Protein AF-A0A1V9FSR8-F1 (afdb_monomer)

Sequence (332 aa):
MWPPPRVIQQQIPKPAWVIRNKVLALIVLLLTLPFLVSSYLYKVLSPFALNSQRFLVFFPLLAISCIICFVILQQEKSRTLNPLVAAHYPSNATIFQITRFLHGKERAIQAAIIDLLRRELLVLTTDRFFLVNKHRYIKPVKELNPLVEFLLKEERSCVSYERIVYVWDYEATANDTAMRALKLLANHKEPFLKRYHLLLLPYLAGIARLFLEISNGNKLDNLIIEMMALVLACIGVMKIVSRKSLVKRKVKQMIKTPKGIRLLHGDYVVYEFALKRKEVIERYADGIVLADIFGLGPVADRISNAIWLFLEAAKEDEDIPFSWDGSTIKWK

Nearest PDB structures (foldseek):
  1jad-assembly1_B  TM=1.495E-01  e=7.042E+00  Meleagris gallopavo

Organism: NCBI:txid1703345

Solvent-accessible surface area (backbone atoms only — not comparable to full-atom values): 19390 Å² total; per-residue (Å²): 133,81,81,76,80,78,77,78,74,81,78,72,78,80,83,79,84,79,78,55,68,71,55,52,52,49,40,53,53,44,64,44,43,40,42,54,53,39,26,70,78,68,74,38,69,57,67,84,78,46,55,74,74,58,33,65,57,42,49,59,48,40,38,52,32,25,50,52,40,45,51,53,52,44,51,52,50,44,64,66,44,50,58,54,52,58,74,52,52,50,77,82,49,41,65,47,59,51,19,27,71,68,69,30,62,69,48,15,51,54,31,46,50,50,50,33,40,76,62,55,37,30,44,83,46,95,84,67,32,31,36,53,35,66,91,65,67,71,89,58,99,75,79,73,58,82,60,54,67,56,58,71,68,46,88,58,61,58,45,44,65,67,57,54,58,54,51,44,59,64,59,53,64,78,65,52,63,62,55,42,62,50,50,51,66,32,63,58,85,69,60,66,63,83,73,41,52,53,65,45,50,47,51,53,53,50,53,56,47,50,56,54,34,60,77,66,73,53,92,56,68,69,61,53,52,51,52,53,54,47,51,55,50,49,53,53,49,51,57,64,64,25,62,44,42,52,50,45,51,51,52,57,53,47,56,72,37,83,90,46,53,70,57,68,89,76,44,59,66,48,54,45,34,48,76,56,52,68,79,48,41,80,73,41,93,61,22,64,61,52,45,49,70,67,48,71,65,53,56,65,50,48,52,49,48,52,53,47,52,51,50,45,61,58,52,69,65,63,77,59,72,65,58,77,78,88,83,57,85,49,84,119

Mean predicted aligned error: 10.12 Å

Foldseek 3Di:
DDDDPPPPPPPQDDQDQDDDPVLVVVLVVLQCVLQVVCCVPVVDNDLLPDDPVSVLVSLVSNLVSLLVSLLSSLVSVLVSLLVSLVVLQQLADALLLLLCLQPNNLLSLLLLVVVCVVLVQWDADPVQKTFGDLVSDDDDPDDDRQCNVVSNPDPDRIDHPVRSSVVCVVRVVVVSPSCPSLVCQQPPDDPPCVNCVSNCVSVVVLVVSVVVCVVVVHDNVSSVVVVVVSVVVCVVSCVCSRSNNSSSVSSVVQLPPPSRHPDDVVDVLSSCCSPPVPVRLVVDPCSVSSCVSSPVPPPVVVVVVVVVVVVVVVVVVVPQPWDDPPPDTDHD

Secondary structure (DSSP, 8-state):
-PPPP------PPPP-----HHHHHHHHHHHHHHHHHHHHHHS-S-GGGS-HHHHHHHHHHHHHHHHHHHHHHHHHHHHHHHHHHHHT--TT--HHHHHHHHH-HHHHHHHHHHHHHHTTSEEE-TTSEEEE-GGG----TT---THHHHHHH--SSEEEHHHHHHHHHHHHHHSTTTTHHHHHHHH----HHHHHHHHHHHHHHHHHHHHHHHHTT---HHHHHHHHHHHHHHHHHHHHT-HHHHHHHHHHHHHTSGGG---GGG-HHHHHHHHHTHHHHTTSTTHHHHHHHHHTTHHHHHHHHHHHHHHHHHHTTS---EEE-SS-EEE-

Radius of gyration: 26.35 Å; Cα contacts (8 Å, |Δi|>4): 276; chains: 1; bounding box: 70×40×79 Å

Structure (mmCIF, N/CA/C/O backbone):
data_AF-A0A1V9FSR8-F1
#
_entry.id   AF-A0A1V9FSR8-F1
#
loop_
_atom_site.group_PDB
_atom_site.id
_atom_site.type_symbol
_atom_site.label_atom_id
_atom_site.label_alt_id
_atom_site.label_comp_id
_atom_site.label_asym_id
_atom_site.label_entity_id
_atom_site.label_seq_id
_atom_site.pdbx_PDB_ins_code
_atom_site.Cartn_x
_atom_site.Cartn_y
_atom_site.Cartn_z
_atom_site.occupancy
_atom_site.B_iso_or_equiv
_atom_site.auth_seq_id
_atom_site.auth_comp_id
_atom_site.auth_asym_id
_atom_site.auth_atom_id
_atom_site.pdbx_PDB_model_num
ATOM 1 N N . MET A 1 1 ? -15.474 -0.898 -40.934 1.00 52.59 1 MET A N 1
ATOM 2 C CA . MET A 1 1 ? -14.585 -1.096 -39.767 1.00 52.59 1 MET A CA 1
ATOM 3 C C . MET A 1 1 ? -15.164 -2.221 -38.919 1.00 52.59 1 MET A C 1
ATOM 5 O O . MET A 1 1 ? -16.280 -2.075 -38.441 1.00 52.59 1 MET A O 1
ATOM 9 N N . TRP A 1 2 ? -14.475 -3.361 -38.802 1.00 51.50 2 TRP A N 1
ATOM 10 C CA . TRP A 1 2 ? -14.870 -4.424 -37.864 1.00 51.50 2 TRP A CA 1
ATOM 11 C C . TRP A 1 2 ? -14.676 -3.937 -36.419 1.00 51.50 2 TRP A C 1
ATOM 13 O O . TRP A 1 2 ? -13.733 -3.177 -36.180 1.00 51.50 2 TRP A O 1
ATOM 23 N N . PRO A 1 3 ? -15.518 -4.345 -35.451 1.00 60.69 3 PRO A N 1
ATOM 24 C CA . PRO A 1 3 ? -15.264 -4.015 -34.058 1.00 60.69 3 PRO A CA 1
ATOM 25 C C . PRO A 1 3 ? -13.918 -4.627 -33.640 1.00 60.69 3 PRO A C 1
ATOM 27 O O . PRO A 1 3 ? -13.624 -5.763 -34.028 1.00 60.69 3 PRO A O 1
ATOM 30 N N . PRO A 1 4 ? -13.091 -3.905 -32.864 1.00 57.81 4 PRO A N 1
ATOM 31 C CA . PRO A 1 4 ? -11.847 -4.465 -32.364 1.00 57.81 4 PRO A CA 1
ATOM 32 C C . PRO A 1 4 ? -12.155 -5.752 -31.581 1.00 57.81 4 PRO A C 1
ATOM 34 O O . PRO A 1 4 ? -13.170 -5.806 -30.872 1.00 57.81 4 PRO A O 1
ATOM 37 N N . PRO A 1 5 ? -11.323 -6.802 -31.713 1.00 52.06 5 PRO A N 1
ATOM 38 C CA . PRO A 1 5 ? -11.542 -8.067 -31.027 1.00 52.06 5 PRO A CA 1
ATOM 39 C C . PRO A 1 5 ? -11.739 -7.802 -29.535 1.00 52.06 5 PRO A C 1
ATOM 41 O O . PRO A 1 5 ? -10.940 -7.109 -28.901 1.00 52.06 5 PRO A O 1
ATOM 44 N N . ARG A 1 6 ? -12.842 -8.323 -28.980 1.00 52.19 6 ARG A N 1
ATOM 45 C CA . ARG A 1 6 ? -13.164 -8.174 -27.558 1.00 52.19 6 ARG A CA 1
ATOM 46 C C . ARG A 1 6 ? -11.983 -8.715 -26.762 1.00 52.19 6 ARG A C 1
ATOM 48 O O . ARG A 1 6 ? -11.723 -9.915 -26.782 1.00 52.19 6 ARG A O 1
ATOM 55 N N . VAL A 1 7 ? -11.265 -7.830 -26.072 1.00 55.03 7 VAL A N 1
ATOM 56 C CA . VAL A 1 7 ? -10.236 -8.233 -25.114 1.00 55.03 7 VAL A CA 1
ATOM 57 C C . VAL A 1 7 ? -10.951 -9.095 -24.084 1.00 55.03 7 VAL A C 1
ATOM 59 O O . VAL A 1 7 ? -11.759 -8.580 -23.312 1.00 55.03 7 VAL A O 1
ATOM 62 N N . ILE A 1 8 ? -10.705 -10.406 -24.112 1.00 53.09 8 ILE A N 1
ATOM 63 C CA . ILE A 1 8 ? -11.253 -11.344 -23.136 1.00 53.09 8 ILE A CA 1
ATOM 64 C C . ILE A 1 8 ? -10.751 -10.860 -21.777 1.00 53.09 8 ILE A C 1
ATOM 66 O O . ILE A 1 8 ? -9.575 -11.007 -21.439 1.00 53.09 8 ILE A O 1
ATOM 70 N N . GLN A 1 9 ? -11.619 -10.185 -21.023 1.00 56.72 9 GLN A N 1
ATOM 71 C CA . GLN A 1 9 ? -11.306 -9.785 -19.664 1.00 56.72 9 GLN A CA 1
ATOM 72 C C . GLN A 1 9 ? -11.130 -11.079 -18.880 1.00 56.72 9 GLN A C 1
ATOM 74 O O . GLN A 1 9 ? -12.100 -11.796 -18.648 1.00 56.72 9 GLN A O 1
ATOM 79 N N . GLN A 1 10 ? -9.889 -11.400 -18.507 1.00 60.50 10 GLN A N 1
ATOM 80 C CA . GLN A 1 10 ? -9.624 -12.469 -17.552 1.00 60.50 10 GLN A CA 1
ATOM 81 C C . GLN A 1 10 ? -10.441 -12.174 -16.294 1.00 60.50 10 GLN A C 1
ATOM 83 O O . GLN A 1 10 ? -10.129 -11.254 -15.534 1.00 60.50 10 GLN A O 1
ATOM 88 N N . GLN A 1 11 ? -11.521 -12.927 -16.105 1.00 63.84 11 GLN A N 1
ATOM 89 C CA . GLN A 1 11 ? -12.324 -12.861 -14.900 1.00 63.84 11 GLN A CA 1
ATOM 90 C C . GLN A 1 11 ? -11.499 -13.476 -13.778 1.00 63.84 11 GLN A C 1
ATOM 92 O O . GLN A 1 11 ? -11.353 -14.691 -13.677 1.00 63.84 11 GLN A O 1
ATOM 97 N N . ILE A 1 12 ? -10.906 -12.622 -12.950 1.00 68.62 12 ILE A N 1
ATOM 98 C CA . ILE A 1 12 ? -10.201 -13.083 -11.760 1.00 68.62 12 ILE A CA 1
ATOM 99 C C . ILE A 1 12 ? -11.263 -13.553 -10.766 1.00 68.62 12 ILE A C 1
ATOM 101 O O . ILE A 1 12 ? -12.170 -12.772 -10.450 1.00 68.62 12 ILE A O 1
ATOM 105 N N . PRO A 1 13 ? -11.168 -14.791 -10.253 1.00 68.75 13 PRO A N 1
ATOM 106 C CA . PRO A 1 13 ? -12.133 -15.297 -9.294 1.00 68.75 13 PRO A CA 1
ATOM 107 C C . PRO A 1 13 ? -12.179 -14.376 -8.072 1.00 68.75 13 PRO A C 1
ATOM 109 O O . PRO A 1 13 ? -11.146 -13.997 -7.508 1.00 68.75 13 PRO A O 1
ATOM 112 N N . LYS A 1 14 ? -13.394 -13.996 -7.661 1.00 73.44 14 LYS A N 1
ATOM 113 C CA . LYS A 1 14 ? -13.589 -13.238 -6.422 1.00 73.44 14 LYS A CA 1
ATOM 114 C C . LYS A 1 14 ? -13.072 -14.099 -5.264 1.00 73.44 14 LYS A C 1
ATOM 116 O O . LYS A 1 14 ? -13.498 -15.247 -5.142 1.00 73.44 14 LYS A O 1
ATOM 121 N N . PRO A 1 15 ? -12.168 -13.586 -4.411 1.00 73.12 15 PRO A N 1
ATOM 122 C CA . PRO A 1 15 ? -11.683 -14.362 -3.281 1.00 73.12 15 PRO A CA 1
ATOM 123 C C . PRO A 1 15 ? -12.846 -14.652 -2.326 1.00 73.12 15 PRO A C 1
ATOM 125 O O . PRO A 1 15 ? -13.463 -13.730 -1.786 1.00 73.12 15 PRO A O 1
ATOM 128 N N . ALA A 1 16 ? -13.143 -15.933 -2.116 1.00 79.31 16 ALA A N 1
ATOM 129 C CA . ALA A 1 16 ? -14.049 -16.370 -1.067 1.00 79.31 16 ALA A CA 1
ATOM 130 C C . ALA A 1 16 ? -13.305 -16.296 0.272 1.00 79.31 16 ALA A C 1
ATOM 132 O O . ALA A 1 16 ? -12.390 -17.076 0.540 1.00 79.31 16 ALA A O 1
ATOM 133 N N . TRP A 1 17 ? -13.655 -15.313 1.099 1.00 83.31 17 TRP A N 1
ATOM 134 C CA . TRP A 1 17 ? -13.046 -15.151 2.415 1.00 83.31 17 TRP A CA 1
ATOM 135 C C . TRP A 1 17 ? -13.589 -16.214 3.368 1.00 83.31 17 TRP A C 1
ATOM 137 O O . TRP A 1 17 ? -14.698 -16.079 3.877 1.00 83.31 17 TRP A O 1
ATOM 147 N N . VAL A 1 18 ? -12.801 -17.256 3.618 1.00 85.62 18 VAL A N 1
ATOM 148 C CA . VAL A 1 18 ? -13.118 -18.274 4.624 1.00 85.62 18 VAL A CA 1
ATOM 149 C C . VAL A 1 18 ? -12.385 -17.916 5.912 1.00 85.62 18 VAL A C 1
ATOM 151 O O . VAL A 1 18 ? -11.158 -17.984 5.979 1.00 85.62 18 VAL A O 1
ATOM 154 N N . ILE A 1 19 ? -13.137 -17.505 6.933 1.00 89.44 19 ILE A N 1
ATOM 155 C CA . ILE A 1 19 ? -12.597 -17.207 8.263 1.00 89.44 19 ILE A CA 1
ATOM 156 C C . ILE A 1 19 ? -12.742 -18.463 9.117 1.00 89.44 19 ILE A C 1
ATOM 158 O O . ILE A 1 19 ? -13.829 -19.017 9.247 1.00 89.44 19 ILE A O 1
ATOM 162 N N . ARG A 1 20 ? -11.639 -18.926 9.705 1.00 92.81 20 ARG A N 1
ATOM 163 C CA . ARG A 1 20 ? -11.634 -20.125 10.553 1.00 92.81 20 ARG A CA 1
ATOM 164 C C . ARG A 1 20 ? -12.360 -19.851 11.875 1.00 92.81 20 ARG A C 1
ATOM 166 O O . ARG A 1 20 ? -12.092 -18.833 12.510 1.00 92.81 20 ARG A O 1
ATOM 173 N N . ASN A 1 21 ? -13.162 -20.803 12.358 1.00 94.56 21 ASN A N 1
ATOM 174 C CA . ASN A 1 21 ? -13.919 -20.671 13.618 1.00 94.56 21 ASN A CA 1
ATOM 175 C C . ASN A 1 21 ? -13.035 -20.303 14.820 1.00 94.56 21 ASN A C 1
ATOM 177 O O . ASN A 1 21 ? -13.423 -19.481 15.641 1.00 94.56 21 ASN A O 1
ATOM 181 N N . LYS A 1 22 ? -11.807 -20.842 14.888 1.00 95.38 22 LYS A N 1
ATOM 182 C CA . LYS A 1 22 ? -10.830 -20.504 15.942 1.00 95.38 22 LYS A CA 1
ATOM 183 C C . LYS A 1 22 ? -10.479 -19.011 15.968 1.00 95.38 22 LYS A C 1
ATOM 185 O O . LYS A 1 22 ? -10.287 -18.440 17.032 1.00 95.38 22 LYS A O 1
ATOM 190 N N . VAL A 1 23 ? -10.395 -18.382 14.796 1.00 95.06 23 VAL A N 1
ATOM 191 C CA . VAL A 1 23 ? -10.091 -16.951 14.673 1.00 95.06 23 VAL A CA 1
ATOM 192 C C . VAL A 1 23 ? -11.303 -16.123 15.073 1.00 95.06 23 VAL A C 1
ATOM 194 O O . VAL A 1 23 ? -11.153 -15.124 15.763 1.00 95.06 23 VAL A O 1
ATOM 197 N N . LEU A 1 24 ? -12.501 -16.559 14.681 1.00 94.88 24 LEU A N 1
ATOM 198 C CA . LEU A 1 24 ? -13.739 -15.898 15.079 1.00 94.88 24 LEU A CA 1
ATOM 199 C C . LEU A 1 24 ? -13.919 -15.933 16.603 1.00 94.88 24 LEU A C 1
ATOM 201 O O . LEU A 1 24 ? -14.178 -14.894 17.198 1.00 94.88 24 LEU A O 1
ATOM 205 N N . ALA A 1 25 ? -13.676 -17.081 17.242 1.00 96.44 25 ALA A N 1
ATOM 206 C CA . ALA A 1 25 ? -13.687 -17.206 18.699 1.00 96.44 25 ALA A CA 1
ATOM 207 C C . ALA A 1 25 ? -12.667 -16.270 19.375 1.00 96.44 25 ALA A C 1
ATOM 209 O O . ALA A 1 25 ? -12.998 -15.607 20.353 1.00 96.44 25 ALA A O 1
ATOM 210 N N . LEU A 1 26 ? -11.451 -16.160 18.822 1.00 97.06 26 LEU A N 1
ATOM 211 C CA . LEU A 1 26 ? -10.435 -15.227 19.317 1.00 97.06 26 LEU A CA 1
ATOM 212 C C . LEU A 1 26 ? -10.871 -13.759 19.179 1.00 97.06 26 LEU A C 1
ATOM 214 O O . LEU A 1 26 ? -10.651 -12.977 20.098 1.00 97.06 26 LEU A O 1
ATOM 218 N N . ILE A 1 27 ? -11.500 -13.386 18.059 1.00 96.44 27 ILE A N 1
ATOM 219 C CA . ILE A 1 27 ? -12.045 -12.034 17.854 1.00 96.44 27 ILE A CA 1
ATOM 220 C C . ILE A 1 27 ? -13.136 -11.742 18.885 1.00 96.44 27 ILE A C 1
ATOM 222 O O . ILE A 1 27 ? -13.107 -10.685 19.505 1.00 96.44 27 ILE A O 1
ATOM 226 N N . VAL A 1 28 ? -14.067 -12.676 19.104 1.00 97.00 28 VAL A N 1
ATOM 227 C CA . VAL A 1 28 ? -15.122 -12.522 20.118 1.00 97.00 28 VAL A CA 1
ATOM 228 C C . VAL A 1 28 ? -14.504 -12.325 21.502 1.00 97.00 28 VAL A C 1
ATOM 230 O O . VAL A 1 28 ? -14.842 -11.360 22.181 1.00 97.00 28 VAL A O 1
ATOM 233 N N . LEU A 1 29 ? -13.535 -13.162 21.886 1.00 97.38 29 LEU A N 1
ATOM 234 C CA . LEU A 1 29 ? -12.833 -13.037 23.163 1.00 97.38 29 LEU A CA 1
ATOM 235 C C . LEU A 1 29 ? -12.163 -11.661 23.317 1.00 97.38 29 LEU A C 1
ATOM 237 O O . LEU A 1 29 ? -12.364 -10.985 24.326 1.00 97.38 29 LEU A O 1
ATOM 241 N N . LEU A 1 30 ? -11.419 -11.211 22.303 1.00 97.44 30 LEU A N 1
ATOM 242 C CA . LEU A 1 30 ? -10.751 -9.906 22.313 1.00 97.44 30 LEU A CA 1
ATOM 243 C C . LEU A 1 30 ? -11.740 -8.740 22.393 1.00 97.44 30 LEU A C 1
ATOM 245 O O . LEU A 1 30 ? -11.481 -7.782 23.111 1.00 97.44 30 LEU A O 1
ATOM 249 N N . LEU A 1 31 ? -12.879 -8.814 21.701 1.00 96.50 31 LEU A N 1
ATOM 250 C CA . LEU A 1 31 ? -13.913 -7.777 21.763 1.00 96.50 31 LEU A CA 1
ATOM 251 C C . LEU A 1 31 ? -14.648 -7.755 23.107 1.00 96.50 31 LEU A C 1
ATOM 253 O O . LEU A 1 31 ? -15.116 -6.697 23.515 1.00 96.50 31 LEU A O 1
ATOM 257 N N . THR A 1 32 ? -14.732 -8.886 23.811 1.00 96.69 32 THR A N 1
ATOM 258 C CA . THR A 1 32 ? -15.332 -8.957 25.156 1.00 96.69 32 THR A CA 1
ATOM 259 C C . THR A 1 32 ? -14.385 -8.483 26.261 1.00 96.69 32 THR A C 1
ATOM 261 O O . THR A 1 32 ? -14.843 -8.036 27.311 1.00 96.69 32 THR A O 1
ATOM 264 N N . LEU A 1 33 ? -13.069 -8.518 26.023 1.00 96.50 33 LEU A N 1
ATOM 265 C CA . LEU A 1 33 ? -12.044 -8.173 27.010 1.00 96.50 33 LEU A CA 1
ATOM 266 C C . LEU A 1 33 ? -12.220 -6.763 27.619 1.00 96.50 33 LEU A C 1
ATOM 268 O O . LEU A 1 33 ? -12.198 -6.667 28.847 1.00 96.50 33 LEU A O 1
ATOM 272 N N . PRO A 1 34 ? -12.460 -5.680 26.847 1.00 96.81 34 PRO A N 1
ATOM 273 C CA . PRO A 1 34 ? -12.671 -4.349 27.419 1.00 96.81 34 PRO A CA 1
ATOM 274 C C . PRO A 1 34 ? -13.849 -4.294 28.397 1.00 96.81 34 PRO A C 1
ATOM 276 O O . PRO A 1 34 ? -13.781 -3.613 29.421 1.00 96.81 34 PRO A O 1
ATOM 279 N N . PHE A 1 35 ? -14.917 -5.044 28.112 1.00 96.50 35 PHE A N 1
ATOM 280 C CA . PHE A 1 35 ? -16.106 -5.116 28.960 1.00 96.50 35 PHE A CA 1
ATOM 281 C C . PHE A 1 35 ? -15.831 -5.891 30.247 1.00 96.50 35 PHE A C 1
ATOM 283 O O . PHE A 1 35 ? -16.237 -5.451 31.321 1.00 96.50 35 PHE A O 1
ATOM 290 N N . LEU A 1 36 ? -15.097 -7.005 30.161 1.00 96.38 36 LEU A N 1
ATOM 291 C CA . LEU A 1 36 ? -14.679 -7.774 31.335 1.00 96.38 36 LEU A CA 1
ATOM 292 C C . LEU A 1 36 ? -13.773 -6.946 32.251 1.00 96.38 36 LEU A C 1
ATOM 294 O O . LEU A 1 36 ? -13.991 -6.914 33.460 1.00 96.38 36 LEU A O 1
ATOM 298 N N . VAL A 1 37 ? -12.806 -6.222 31.680 1.00 95.31 37 VAL A N 1
ATOM 299 C CA . VAL A 1 37 ? -11.907 -5.335 32.435 1.00 95.31 37 VAL A CA 1
ATOM 300 C C . VAL A 1 37 ? -12.693 -4.204 33.103 1.00 95.31 37 VAL A C 1
ATOM 302 O O . VAL A 1 37 ? -12.521 -3.968 34.298 1.00 95.31 37 VAL A O 1
ATOM 305 N N . SER A 1 38 ? -13.608 -3.556 32.376 1.00 95.25 38 SER A N 1
ATOM 306 C CA . SER A 1 38 ? -14.495 -2.529 32.941 1.00 95.25 38 SER A CA 1
ATOM 307 C C . SER A 1 38 ? -15.363 -3.074 34.078 1.00 95.25 38 SER A C 1
ATOM 309 O O . SER A 1 38 ? -15.450 -2.462 35.143 1.00 95.25 38 SER A O 1
ATOM 311 N N . SER A 1 39 ? -15.977 -4.242 33.882 1.00 95.75 39 SER A N 1
ATOM 312 C CA . SER A 1 39 ? -16.821 -4.891 34.887 1.00 95.75 39 SER A CA 1
ATOM 313 C C . SER A 1 39 ? -16.025 -5.249 36.142 1.00 95.75 39 SER A C 1
ATOM 315 O O . SER A 1 39 ? -16.473 -4.986 37.258 1.00 95.75 39 SER A O 1
ATOM 317 N N . TYR A 1 40 ? -14.810 -5.770 35.976 1.00 96.88 40 TYR A N 1
ATOM 318 C CA . TYR A 1 40 ? -13.939 -6.126 37.089 1.00 96.88 40 TYR A CA 1
ATOM 319 C C . TYR A 1 40 ? -13.509 -4.902 37.910 1.00 96.88 40 TYR A C 1
ATOM 321 O O . TYR A 1 40 ? -13.681 -4.910 39.136 1.00 96.88 40 TYR A O 1
ATOM 329 N N . LEU A 1 41 ? -12.997 -3.860 37.238 1.00 96.50 41 LEU A N 1
ATOM 330 C CA . LEU A 1 41 ? -12.424 -2.663 37.865 1.00 96.50 41 LEU A CA 1
ATOM 331 C C . LEU A 1 41 ? -13.483 -1.713 38.430 1.00 96.50 41 LEU A C 1
ATOM 333 O O . LEU A 1 41 ? -13.306 -1.173 39.518 1.00 96.50 41 LEU A O 1
ATOM 337 N N . TYR A 1 42 ? -14.577 -1.494 37.699 1.00 95.62 42 TYR A N 1
ATOM 338 C CA . TYR A 1 42 ? -15.557 -0.455 38.023 1.00 95.62 42 TYR A CA 1
ATOM 339 C C . TYR A 1 42 ? -16.895 -1.003 38.514 1.00 95.62 42 TYR A C 1
ATOM 341 O O . TYR A 1 42 ? -17.760 -0.205 38.864 1.00 95.62 42 TYR A O 1
ATOM 349 N N . LYS A 1 43 ? -17.072 -2.333 38.548 1.00 95.69 43 LYS A N 1
ATOM 350 C CA . LYS A 1 43 ? -18.332 -3.014 38.911 1.00 95.69 43 LYS A CA 1
ATOM 351 C C . LYS A 1 43 ? -19.523 -2.603 38.040 1.00 95.69 43 LYS A C 1
ATOM 353 O O . LYS A 1 43 ? -20.672 -2.723 38.449 1.00 95.69 43 LYS A O 1
ATOM 358 N N . VAL A 1 44 ? -19.246 -2.150 36.817 1.00 92.94 44 VAL A N 1
ATOM 359 C CA . VAL A 1 44 ? -20.243 -1.704 35.840 1.00 92.94 44 VAL A CA 1
ATOM 360 C C . VAL A 1 44 ? -19.994 -2.423 34.516 1.00 92.94 44 VAL A C 1
ATOM 362 O O . VAL A 1 44 ? -18.902 -2.346 33.951 1.00 92.94 44 VAL A O 1
ATOM 365 N N . LEU A 1 45 ? -21.015 -3.131 34.024 1.00 89.69 45 LEU A N 1
ATOM 366 C CA . LEU A 1 45 ? -20.944 -3.884 32.767 1.00 89.69 45 LEU A CA 1
ATOM 367 C C . LEU A 1 45 ? -21.097 -2.977 31.535 1.00 89.69 45 LEU A C 1
ATOM 369 O O . LEU A 1 45 ? -20.420 -3.178 30.530 1.00 89.69 45 LEU A O 1
ATOM 373 N N . SER A 1 46 ? -21.983 -1.979 31.613 1.00 93.50 46 SER A N 1
ATOM 374 C CA . SER A 1 46 ? -22.233 -1.049 30.510 1.00 93.50 46 SER A CA 1
ATOM 375 C C . SER A 1 46 ? -21.201 0.083 30.510 1.00 93.50 46 SER A C 1
ATOM 377 O O . SER A 1 46 ? -21.188 0.880 31.451 1.00 93.50 46 SER A O 1
ATOM 379 N N . PRO A 1 47 ? -20.378 0.238 29.457 1.00 90.81 47 PRO A N 1
ATOM 380 C CA . PRO A 1 47 ? -19.389 1.313 29.409 1.00 90.81 47 PRO A CA 1
ATOM 381 C C . PRO A 1 47 ? -20.032 2.706 29.401 1.00 90.81 47 PRO A C 1
ATOM 383 O O . PRO A 1 47 ? -19.419 3.669 29.847 1.00 90.81 47 PRO A O 1
ATOM 386 N N . PHE A 1 48 ? -21.285 2.829 28.958 1.00 93.38 48 PHE A N 1
ATOM 387 C CA . PHE A 1 48 ? -22.000 4.108 28.934 1.00 93.38 48 PHE A CA 1
ATOM 388 C C . PHE A 1 48 ? -22.477 4.567 30.314 1.00 93.38 48 PHE A C 1
ATOM 390 O O . PHE A 1 48 ? -22.735 5.752 30.494 1.00 93.38 48 PHE A O 1
ATOM 397 N N . ALA A 1 49 ? -22.536 3.665 31.295 1.00 93.69 49 ALA A N 1
ATOM 398 C CA . ALA A 1 49 ? -22.820 4.009 32.687 1.00 93.69 49 ALA A CA 1
ATOM 399 C C . ALA A 1 49 ? -21.557 4.434 33.466 1.00 93.69 49 ALA A C 1
ATOM 401 O O . ALA A 1 49 ? -21.641 4.787 34.639 1.00 93.69 49 ALA A O 1
ATOM 402 N N . LEU A 1 50 ? -20.375 4.401 32.839 1.00 92.94 50 LEU A N 1
ATOM 403 C CA . LEU A 1 50 ? -19.145 4.890 33.454 1.00 92.94 50 LEU A CA 1
ATOM 404 C C . LEU A 1 50 ? -19.140 6.422 33.529 1.00 92.94 50 LEU A C 1
ATOM 406 O O . LEU A 1 50 ? -19.646 7.108 32.641 1.00 92.94 50 LEU A O 1
ATOM 410 N N . ASN A 1 51 ? -18.491 6.967 34.558 1.00 92.50 51 ASN A N 1
ATOM 411 C CA . ASN A 1 51 ? -18.147 8.391 34.613 1.00 92.50 51 ASN A CA 1
ATOM 412 C C . ASN A 1 51 ? -17.087 8.715 33.547 1.00 92.50 51 ASN A C 1
ATOM 414 O O . ASN A 1 51 ? -16.311 7.836 33.163 1.00 92.50 51 ASN A O 1
ATOM 418 N N . SER A 1 52 ? -16.993 9.979 33.126 1.00 90.06 52 SER A N 1
ATOM 419 C CA . SER A 1 52 ? -16.150 10.410 31.997 1.00 90.06 52 SER A CA 1
ATOM 420 C C . SER A 1 52 ? -14.692 9.950 32.120 1.00 90.06 52 SER A C 1
ATOM 422 O O . SER A 1 52 ? -14.146 9.377 31.185 1.00 90.06 52 SER A O 1
ATOM 424 N N . GLN A 1 53 ? -14.082 10.074 33.304 1.00 92.44 53 GLN A N 1
ATOM 425 C CA . GLN A 1 53 ? -12.701 9.621 33.542 1.00 92.44 53 GLN A CA 1
ATOM 426 C C . GLN A 1 53 ? -12.513 8.105 33.381 1.00 92.44 53 GLN A C 1
ATOM 428 O O . GLN A 1 53 ? -11.496 7.656 32.866 1.00 92.44 53 GLN A O 1
ATOM 433 N N . ARG A 1 54 ? -13.491 7.300 33.813 1.00 95.12 54 ARG A N 1
ATOM 434 C CA . ARG A 1 54 ? -13.429 5.834 33.693 1.00 95.12 54 ARG A CA 1
ATOM 435 C C . ARG A 1 54 ? -13.670 5.393 32.251 1.00 95.12 54 ARG A C 1
ATOM 437 O O . ARG A 1 54 ? -13.055 4.435 31.791 1.00 95.12 54 ARG A O 1
ATOM 444 N N . PHE A 1 55 ? -14.521 6.119 31.523 1.00 94.94 55 PHE A N 1
ATOM 445 C CA . PHE A 1 55 ? -14.730 5.891 30.096 1.00 94.94 55 PHE A CA 1
ATOM 446 C C . PHE A 1 55 ? -13.447 6.123 29.284 1.00 94.94 55 PHE A C 1
ATOM 448 O O . PHE A 1 55 ? -13.153 5.318 28.406 1.00 94.94 55 PHE A O 1
ATOM 455 N N . LEU A 1 56 ? -12.644 7.139 29.628 1.00 93.25 56 LEU A N 1
ATOM 456 C CA . LEU A 1 56 ? -11.339 7.395 28.993 1.00 93.25 56 LEU A CA 1
ATOM 457 C C . LEU A 1 56 ? -10.325 6.255 29.190 1.00 93.25 56 LEU A C 1
ATOM 459 O O . LEU A 1 56 ? -9.386 6.126 28.422 1.00 93.25 56 LEU A O 1
ATOM 463 N N . VAL A 1 57 ? -10.506 5.378 30.182 1.00 94.31 57 VAL A N 1
ATOM 464 C CA . VAL A 1 57 ? -9.684 4.159 30.308 1.00 94.31 57 VAL A CA 1
ATOM 465 C C . VAL A 1 57 ? -10.255 3.022 29.456 1.00 94.31 57 VAL A C 1
ATOM 467 O O . VAL A 1 57 ? -9.518 2.271 28.816 1.00 94.31 57 VAL A O 1
ATOM 470 N N . PHE A 1 58 ? -11.583 2.894 29.419 1.00 96.19 58 PHE A N 1
ATOM 471 C CA . PHE A 1 58 ? -12.273 1.880 28.621 1.00 96.19 58 PHE A CA 1
ATOM 472 C C . PHE A 1 58 ? -12.085 2.085 27.108 1.00 96.19 58 PHE A C 1
ATOM 474 O O . PHE A 1 58 ? -11.843 1.123 26.375 1.00 96.19 58 PHE A O 1
ATOM 481 N N . PHE A 1 59 ? -12.186 3.327 26.635 1.00 96.75 59 PHE A N 1
ATOM 482 C CA . PHE A 1 59 ? -12.138 3.683 25.219 1.00 96.75 59 PHE A CA 1
ATOM 483 C C . PHE A 1 59 ? -10.856 3.224 24.495 1.00 96.75 59 PHE A C 1
ATOM 485 O O . PHE A 1 59 ? -10.978 2.488 23.509 1.00 96.75 59 PHE A O 1
ATOM 492 N N . PRO A 1 60 ? -9.632 3.548 24.960 1.00 96.69 60 PRO A N 1
ATOM 493 C CA . PRO A 1 60 ? -8.405 3.082 24.318 1.00 96.69 60 PRO A CA 1
ATOM 494 C C . PRO A 1 60 ? -8.269 1.557 24.373 1.00 96.69 60 PRO A C 1
ATOM 496 O O . PRO A 1 60 ? -7.783 0.954 23.417 1.00 96.69 60 PRO A O 1
ATOM 499 N N . LEU A 1 61 ? -8.750 0.903 25.436 1.00 97.06 61 LEU A N 1
ATOM 500 C CA . LEU A 1 61 ? -8.739 -0.558 25.539 1.00 97.06 61 LEU A CA 1
ATOM 501 C C . LEU A 1 61 ? -9.638 -1.210 24.472 1.00 97.06 61 LEU A C 1
ATOM 503 O O . LEU A 1 61 ? -9.228 -2.171 23.811 1.00 97.06 61 LEU A O 1
ATOM 507 N N . LEU A 1 62 ? -10.838 -0.660 24.257 1.00 97.62 62 LEU A N 1
ATOM 508 C CA . LEU A 1 62 ? -11.734 -1.067 23.173 1.00 97.62 62 LEU A CA 1
ATOM 509 C C . LEU A 1 62 ? -11.094 -0.829 21.802 1.00 97.62 62 LEU A C 1
ATOM 511 O O . LEU A 1 62 ? -11.104 -1.724 20.953 1.00 97.62 62 LEU A O 1
ATOM 515 N N . ALA A 1 63 ? -10.508 0.350 21.599 1.00 97.44 63 ALA A N 1
ATOM 516 C CA . ALA A 1 63 ? -9.857 0.724 20.353 1.00 97.44 63 ALA A CA 1
ATOM 517 C C . ALA A 1 63 ? -8.694 -0.218 19.999 1.00 97.44 63 ALA A C 1
ATOM 519 O O . ALA A 1 63 ? -8.657 -0.761 18.893 1.00 97.44 63 ALA A O 1
ATOM 520 N N . ILE A 1 64 ? -7.791 -0.483 20.948 1.00 97.69 64 ILE A N 1
ATOM 521 C CA . ILE A 1 64 ? -6.671 -1.420 20.781 1.00 97.69 64 ILE A CA 1
ATOM 522 C C . ILE A 1 64 ? -7.193 -2.821 20.448 1.00 97.69 64 ILE A C 1
ATOM 524 O O . ILE A 1 64 ? -6.715 -3.446 19.499 1.00 97.69 64 ILE A O 1
ATOM 528 N N . SER A 1 65 ? -8.213 -3.297 21.166 1.00 97.81 65 SER A N 1
ATOM 529 C CA . SER A 1 65 ? -8.814 -4.614 20.919 1.00 97.81 65 SER A CA 1
ATOM 530 C C . SER A 1 65 ? -9.382 -4.718 19.499 1.00 97.81 65 SER A C 1
ATOM 532 O O . SER A 1 65 ? -9.121 -5.693 18.790 1.00 97.81 65 SER A O 1
ATOM 534 N N . CYS A 1 66 ? -10.083 -3.680 19.035 1.00 97.94 66 CYS A N 1
ATOM 535 C CA . CYS A 1 66 ? -10.631 -3.607 17.681 1.00 97.94 66 CYS A CA 1
ATOM 536 C C . CYS A 1 66 ? -9.538 -3.554 16.603 1.00 97.94 66 CYS A C 1
ATOM 538 O O . CYS A 1 66 ? -9.646 -4.241 15.584 1.00 97.94 66 CYS A O 1
ATOM 540 N N . ILE A 1 67 ? -8.458 -2.799 16.836 1.00 97.38 67 ILE A N 1
ATOM 541 C CA . ILE A 1 67 ? -7.292 -2.743 15.943 1.00 97.38 67 ILE A CA 1
ATOM 542 C C . ILE A 1 67 ? -6.634 -4.122 15.829 1.00 97.38 67 ILE A C 1
ATOM 544 O O . ILE A 1 67 ? -6.368 -4.582 14.715 1.00 97.38 67 ILE A O 1
ATOM 548 N N . ILE A 1 68 ? -6.404 -4.812 16.950 1.00 97.31 68 ILE A N 1
ATOM 549 C CA . ILE A 1 68 ? -5.816 -6.159 16.956 1.00 97.31 68 ILE A CA 1
ATOM 550 C C . ILE A 1 68 ? -6.718 -7.132 16.188 1.00 97.31 68 ILE A C 1
ATOM 552 O O . ILE A 1 68 ? -6.235 -7.849 15.307 1.00 97.31 68 ILE A O 1
ATOM 556 N N . CYS A 1 69 ? -8.029 -7.116 16.449 1.00 97.38 69 CYS A N 1
ATOM 557 C CA . CYS A 1 69 ? -8.993 -7.948 15.727 1.00 97.38 69 CYS A CA 1
ATOM 558 C C . CYS A 1 69 ? -8.956 -7.679 14.217 1.00 97.38 69 CYS A C 1
ATOM 560 O O . CYS A 1 69 ? -8.926 -8.616 13.417 1.00 97.38 69 CYS A O 1
ATOM 562 N N . PHE A 1 70 ? -8.904 -6.405 13.819 1.00 96.12 70 PHE A N 1
ATOM 563 C CA . PHE A 1 70 ? -8.787 -6.012 12.419 1.00 96.12 70 PHE A CA 1
ATOM 564 C C . PHE A 1 70 ? -7.504 -6.561 11.784 1.00 96.12 70 PHE A C 1
ATOM 566 O O . PHE A 1 70 ? -7.560 -7.148 10.703 1.00 96.12 70 PHE A O 1
ATOM 573 N N . VAL A 1 71 ? -6.356 -6.441 12.457 1.00 95.94 71 VAL A N 1
ATOM 574 C CA . VAL A 1 71 ? -5.079 -6.984 11.969 1.00 95.94 71 VAL A CA 1
ATOM 575 C C . VAL A 1 71 ? -5.151 -8.503 11.803 1.00 95.94 71 VAL A C 1
ATOM 577 O O . VAL A 1 71 ? -4.760 -9.008 10.749 1.00 95.94 71 VAL A O 1
ATOM 580 N N . ILE A 1 72 ? -5.687 -9.232 12.787 1.00 95.75 72 ILE A N 1
ATOM 581 C CA . ILE A 1 72 ? -5.852 -10.693 12.723 1.00 95.75 72 ILE A CA 1
ATOM 582 C C . ILE A 1 72 ? -6.738 -11.086 11.534 1.00 95.75 72 ILE A C 1
ATOM 584 O O . ILE A 1 72 ? -6.384 -11.972 10.752 1.00 95.75 72 ILE A O 1
ATOM 588 N N . LEU A 1 73 ? -7.860 -10.391 11.340 1.00 94.25 73 LEU A N 1
ATOM 589 C CA . LEU A 1 73 ? -8.775 -10.648 10.232 1.00 94.25 73 LEU A CA 1
ATOM 590 C C . LEU A 1 73 ? -8.102 -10.409 8.869 1.00 94.25 73 LEU A C 1
ATOM 592 O O . LEU A 1 73 ? -8.248 -11.218 7.950 1.00 94.25 73 LEU A O 1
ATOM 596 N N . GLN A 1 74 ? -7.311 -9.340 8.735 1.00 93.00 74 GLN A N 1
ATOM 597 C CA . GLN A 1 74 ? -6.541 -9.074 7.514 1.00 93.00 74 GLN A CA 1
ATOM 598 C C . GLN A 1 74 ? -5.429 -10.108 7.291 1.00 93.00 74 GLN A C 1
ATOM 600 O O . GLN A 1 74 ? -5.159 -10.489 6.149 1.00 93.00 74 GLN A O 1
ATOM 605 N N . GLN A 1 75 ? -4.808 -10.621 8.357 1.00 92.81 75 GLN A N 1
ATOM 606 C CA . GLN A 1 75 ? -3.845 -11.717 8.257 1.00 92.81 75 GLN A CA 1
ATOM 607 C C . GLN A 1 75 ? -4.501 -13.010 7.761 1.00 92.81 75 GLN A C 1
ATOM 609 O O . GLN A 1 75 ? -3.934 -13.660 6.880 1.00 92.81 75 GLN A O 1
ATOM 614 N N . GLU A 1 76 ? -5.695 -13.367 8.235 1.00 93.19 76 GLU A N 1
ATOM 615 C CA . GLU A 1 76 ? -6.430 -14.521 7.700 1.00 93.19 76 GLU A CA 1
ATOM 616 C C . GLU A 1 76 ? -6.803 -14.331 6.229 1.00 93.19 76 GLU A C 1
ATOM 618 O O . GLU A 1 76 ? -6.525 -15.213 5.417 1.00 93.19 76 GLU A O 1
ATOM 623 N N . LYS A 1 77 ? -7.312 -13.152 5.842 1.00 90.88 77 LYS A N 1
ATOM 624 C CA . LYS A 1 77 ? -7.540 -12.825 4.422 1.00 90.88 77 LYS A CA 1
ATOM 625 C C . LYS A 1 77 ? -6.259 -12.989 3.600 1.00 90.88 77 LYS A C 1
ATOM 627 O O . LYS A 1 77 ? -6.286 -13.530 2.491 1.00 90.88 77 LYS A O 1
ATOM 632 N N . SER A 1 78 ? -5.110 -12.591 4.151 1.00 91.12 78 SER A N 1
ATOM 633 C CA . SER A 1 78 ? -3.820 -12.763 3.480 1.00 91.12 78 SER A CA 1
ATOM 634 C C . SER A 1 78 ? -3.486 -14.233 3.199 1.00 91.12 78 SER A C 1
ATOM 636 O O . SER A 1 78 ? -2.889 -14.521 2.163 1.00 91.12 78 SER A O 1
ATOM 638 N N . ARG A 1 79 ? -3.918 -15.178 4.050 1.00 90.62 79 ARG A N 1
ATOM 639 C CA . ARG A 1 79 ? -3.693 -16.619 3.837 1.00 90.62 79 ARG A CA 1
ATOM 640 C C . ARG A 1 79 ? -4.397 -17.124 2.585 1.00 90.62 79 ARG A C 1
ATOM 642 O O . ARG A 1 79 ? -3.781 -17.857 1.825 1.00 90.62 79 ARG A O 1
ATOM 649 N N . THR A 1 80 ? -5.631 -16.689 2.338 1.00 89.88 80 THR A N 1
ATOM 650 C CA . THR A 1 80 ? -6.371 -17.011 1.102 1.00 89.88 80 THR A CA 1
ATOM 651 C C . THR A 1 80 ? -5.867 -16.232 -0.114 1.00 89.88 80 THR A C 1
ATOM 653 O O . THR A 1 80 ? -5.885 -16.735 -1.234 1.00 89.88 80 THR A O 1
ATOM 656 N N . LEU A 1 81 ? -5.372 -15.010 0.093 1.00 91.19 81 LEU A N 1
ATOM 657 C CA . LEU A 1 81 ? -4.886 -14.153 -0.986 1.00 91.19 81 LEU A CA 1
ATOM 658 C C . LEU A 1 81 ? -3.520 -14.606 -1.523 1.00 91.19 81 LEU A C 1
ATOM 660 O O . LEU A 1 81 ? -3.278 -14.530 -2.722 1.00 91.19 81 LEU A O 1
ATOM 664 N N . ASN A 1 82 ? -2.624 -15.088 -0.659 1.00 92.31 82 ASN A N 1
ATOM 665 C CA . ASN A 1 82 ? -1.259 -15.459 -1.041 1.00 92.31 82 ASN A CA 1
ATOM 666 C C . ASN A 1 82 ? -1.187 -16.556 -2.129 1.00 92.31 82 ASN A C 1
ATOM 668 O O . ASN A 1 82 ? -0.389 -16.380 -3.053 1.00 92.31 82 ASN A O 1
ATOM 672 N N . PRO A 1 83 ? -1.977 -17.650 -2.076 1.00 91.38 83 PRO A N 1
ATOM 673 C CA . PRO A 1 83 ? -2.060 -18.632 -3.158 1.00 91.38 83 PRO A CA 1
ATOM 674 C C . PRO A 1 83 ? -2.565 -18.031 -4.470 1.00 91.38 83 PRO A C 1
ATOM 676 O O . PRO A 1 83 ? -2.003 -18.319 -5.519 1.00 91.38 83 PRO A O 1
ATOM 679 N N . LEU A 1 84 ? -3.566 -17.144 -4.418 1.00 90.62 84 LEU A N 1
ATOM 680 C CA . LEU A 1 84 ? -4.090 -16.470 -5.612 1.00 90.62 84 LEU A CA 1
ATOM 681 C C . LEU A 1 84 ? -3.036 -15.574 -6.266 1.00 90.62 84 LEU A C 1
ATOM 683 O O . LEU A 1 84 ? -2.905 -15.577 -7.488 1.00 90.62 84 LEU A O 1
ATOM 687 N N . VAL A 1 85 ? -2.265 -14.841 -5.455 1.00 91.62 85 VAL A N 1
ATOM 688 C CA . VAL A 1 85 ? -1.132 -14.039 -5.937 1.00 91.62 85 VAL A CA 1
ATOM 689 C C . VAL A 1 85 ? -0.086 -14.934 -6.594 1.00 91.62 85 VAL A C 1
ATOM 691 O O . VAL A 1 85 ? 0.395 -14.593 -7.667 1.00 91.62 85 VAL A O 1
ATOM 694 N N . ALA A 1 86 ? 0.248 -16.072 -5.981 1.00 90.75 86 ALA A N 1
ATOM 695 C CA . ALA A 1 86 ? 1.225 -17.002 -6.540 1.00 90.75 86 ALA A CA 1
ATOM 696 C C . ALA A 1 86 ? 0.745 -17.632 -7.858 1.00 90.75 86 ALA A C 1
ATOM 698 O O . ALA A 1 86 ? 1.524 -17.718 -8.800 1.00 90.75 86 ALA A O 1
ATOM 699 N N . ALA A 1 87 ? -0.534 -18.008 -7.945 1.00 89.12 87 ALA A N 1
ATOM 700 C CA . ALA A 1 87 ? -1.132 -18.599 -9.141 1.00 89.12 87 ALA A CA 1
ATOM 701 C C . ALA A 1 87 ? -1.182 -17.628 -10.333 1.00 89.12 87 ALA A C 1
ATOM 703 O O . ALA A 1 87 ? -1.056 -18.050 -11.476 1.00 89.12 87 ALA A O 1
ATOM 704 N N . HIS A 1 88 ? -1.339 -16.328 -10.068 1.00 89.12 88 HIS A N 1
ATOM 705 C CA . HIS A 1 88 ? -1.372 -15.287 -11.100 1.00 89.12 88 HIS A CA 1
ATOM 706 C C . HIS A 1 88 ? -0.030 -14.561 -11.262 1.00 89.12 88 HIS A C 1
ATOM 708 O O . HIS A 1 88 ? 0.024 -13.531 -11.933 1.00 89.12 88 HIS A O 1
ATOM 714 N N . TYR A 1 89 ? 1.044 -15.042 -10.628 1.00 89.44 89 TYR A N 1
ATOM 715 C CA . TYR A 1 89 ? 2.358 -14.433 -10.775 1.00 89.44 89 TYR A CA 1
ATOM 716 C C . TYR A 1 89 ? 2.974 -14.836 -12.125 1.00 89.44 89 TYR A C 1
ATOM 718 O O . TYR A 1 89 ? 3.236 -16.022 -12.335 1.00 89.44 89 TYR A O 1
ATOM 726 N N . PRO A 1 90 ? 3.226 -13.888 -13.046 1.00 85.44 90 PRO A N 1
ATOM 727 C CA . PRO A 1 90 ? 3.833 -14.205 -14.336 1.00 85.44 90 PRO A CA 1
ATOM 728 C C . PRO A 1 90 ? 5.270 -14.713 -14.161 1.00 85.44 90 PRO A C 1
ATOM 730 O O . PRO A 1 90 ? 6.136 -13.999 -13.661 1.00 85.44 90 PRO A O 1
ATOM 733 N N . SER A 1 91 ? 5.553 -15.932 -14.626 1.00 81.94 91 SER A N 1
ATOM 734 C CA . SER A 1 91 ? 6.901 -16.529 -14.588 1.00 81.94 91 SER A CA 1
ATOM 735 C C . SER A 1 91 ? 7.898 -15.855 -15.540 1.00 81.94 91 SER A C 1
ATOM 737 O O . SER A 1 91 ? 9.111 -16.002 -15.400 1.00 81.94 91 SER A O 1
ATOM 739 N N . ASN A 1 92 ? 7.393 -15.110 -16.522 1.00 80.25 92 ASN A N 1
ATOM 740 C CA . ASN A 1 92 ? 8.157 -14.407 -17.549 1.00 80.25 92 ASN A CA 1
ATOM 741 C C . ASN A 1 92 ? 8.217 -12.885 -17.334 1.00 80.25 92 ASN A C 1
ATOM 743 O O . ASN A 1 92 ? 8.662 -12.174 -18.234 1.00 80.25 92 ASN A O 1
ATOM 747 N N . ALA A 1 93 ? 7.773 -12.381 -16.181 1.00 84.62 93 ALA A N 1
ATOM 748 C CA . ALA A 1 93 ? 7.764 -10.949 -15.914 1.00 84.62 93 ALA A CA 1
ATOM 749 C C . ALA A 1 93 ? 9.177 -10.356 -15.870 1.00 84.62 93 ALA A C 1
ATOM 751 O O . ALA A 1 93 ? 10.086 -10.906 -15.243 1.00 84.62 93 ALA A O 1
ATOM 752 N N . THR A 1 94 ? 9.347 -9.191 -16.493 1.00 86.12 94 THR A N 1
ATOM 753 C CA . THR A 1 94 ? 10.623 -8.468 -16.468 1.00 86.12 94 THR A CA 1
ATOM 754 C C . THR A 1 94 ? 10.798 -7.714 -15.152 1.00 86.12 94 THR A C 1
ATOM 756 O O . THR A 1 94 ? 9.824 -7.338 -14.489 1.00 86.12 94 THR A O 1
ATOM 759 N N . ILE A 1 95 ? 12.049 -7.423 -14.778 1.00 86.44 95 ILE A N 1
ATOM 760 C CA . ILE A 1 95 ? 12.337 -6.607 -13.591 1.00 86.44 95 ILE A CA 1
ATOM 761 C C . ILE A 1 95 ? 11.672 -5.225 -13.673 1.00 86.44 95 ILE A C 1
ATOM 763 O O . ILE A 1 95 ? 11.224 -4.700 -12.655 1.00 86.44 95 ILE A O 1
ATOM 767 N N . PHE A 1 96 ? 11.509 -4.665 -14.874 1.00 88.00 96 PHE A N 1
ATOM 768 C CA . PHE A 1 96 ? 10.854 -3.375 -15.084 1.00 88.00 96 PHE A CA 1
ATOM 769 C C . PHE A 1 96 ? 9.342 -3.451 -14.840 1.00 88.00 96 PHE A C 1
ATOM 771 O O . PHE A 1 96 ? 8.796 -2.602 -14.136 1.00 88.00 96 PHE A O 1
ATOM 778 N N . GLN A 1 97 ? 8.670 -4.502 -15.328 1.00 87.94 97 GLN A N 1
ATOM 779 C CA . GLN A 1 97 ? 7.244 -4.750 -15.058 1.00 87.94 97 GLN A CA 1
ATOM 780 C C . GLN A 1 97 ? 6.989 -4.978 -13.562 1.00 87.94 97 GLN A C 1
ATOM 782 O O . GLN A 1 97 ? 6.071 -4.404 -12.973 1.00 87.94 97 GLN A O 1
ATOM 787 N N . ILE A 1 98 ? 7.852 -5.766 -12.921 1.00 89.06 98 ILE A N 1
ATOM 788 C CA . ILE A 1 98 ? 7.820 -6.012 -11.478 1.00 89.06 98 ILE A CA 1
ATOM 789 C C . ILE A 1 98 ? 7.999 -4.708 -10.692 1.00 89.06 98 ILE A C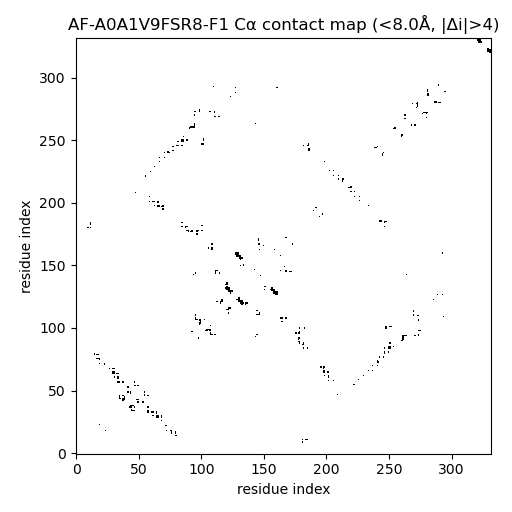 1
ATOM 791 O O . ILE A 1 98 ? 7.223 -4.411 -9.779 1.00 89.06 98 ILE A O 1
ATOM 795 N N . THR A 1 99 ? 9.005 -3.914 -11.054 1.00 88.75 99 THR A N 1
ATOM 796 C CA . THR A 1 99 ? 9.288 -2.623 -10.417 1.00 88.75 99 THR A CA 1
ATOM 797 C C . THR A 1 99 ? 8.118 -1.665 -10.588 1.00 88.75 99 THR A C 1
ATOM 799 O O . THR A 1 99 ? 7.709 -1.031 -9.615 1.00 88.75 99 THR A O 1
ATOM 802 N N . ARG A 1 100 ? 7.515 -1.621 -11.784 1.00 88.56 100 ARG A N 1
ATOM 803 C CA . ARG A 1 100 ? 6.323 -0.811 -12.067 1.00 88.56 100 ARG A CA 1
ATOM 804 C C . ARG A 1 100 ? 5.174 -1.194 -11.144 1.00 88.56 100 ARG A C 1
ATOM 806 O O . ARG A 1 100 ? 4.547 -0.318 -10.550 1.00 88.56 100 ARG A O 1
ATOM 813 N N . PHE A 1 101 ? 4.930 -2.491 -10.972 1.00 88.38 101 PHE A N 1
ATOM 814 C CA . PHE A 1 101 ? 3.885 -2.995 -10.086 1.00 88.38 101 PHE A CA 1
ATOM 815 C C . PHE A 1 101 ? 4.143 -2.646 -8.606 1.00 88.38 101 PHE A C 1
ATOM 817 O O . PHE A 1 101 ? 3.252 -2.162 -7.897 1.00 88.38 101 PHE A O 1
ATOM 824 N N . LEU A 1 102 ? 5.368 -2.869 -8.122 1.00 88.69 102 LEU A N 1
ATOM 825 C CA . LEU A 1 102 ? 5.719 -2.680 -6.714 1.00 88.69 102 LEU A CA 1
ATOM 826 C C . LEU A 1 102 ? 5.850 -1.208 -6.322 1.00 88.69 102 LEU A C 1
ATOM 828 O O . LEU A 1 102 ? 5.264 -0.781 -5.321 1.00 88.69 102 LEU A O 1
ATOM 832 N N . HIS A 1 103 ? 6.590 -0.441 -7.112 1.00 85.94 103 HIS A N 1
ATOM 833 C CA . HIS A 1 103 ? 7.087 0.887 -6.758 1.00 85.94 103 HIS A CA 1
ATOM 834 C C . HIS A 1 103 ? 6.536 2.004 -7.648 1.00 85.94 103 HIS A C 1
ATOM 836 O O . HIS A 1 103 ? 6.732 3.171 -7.329 1.00 85.94 103 HIS A O 1
ATOM 842 N N . GLY A 1 104 ? 5.803 1.662 -8.708 1.00 86.12 104 GLY A N 1
ATOM 843 C CA . GLY A 1 104 ? 5.223 2.625 -9.638 1.00 86.12 104 GLY A CA 1
ATOM 844 C C . GLY A 1 104 ? 6.086 2.866 -10.876 1.00 86.12 104 GLY A C 1
ATOM 845 O O . GLY A 1 104 ? 7.201 2.356 -11.004 1.00 86.12 104 GLY A O 1
ATOM 846 N N . LYS A 1 105 ? 5.527 3.645 -11.804 1.00 86.19 105 LYS A N 1
ATOM 847 C CA . LYS A 1 105 ? 6.086 3.926 -13.134 1.00 86.19 105 LYS A CA 1
ATOM 848 C C . LYS A 1 105 ? 7.480 4.547 -13.063 1.00 86.19 105 LYS A C 1
ATOM 850 O O . LYS A 1 105 ? 8.405 4.002 -13.652 1.00 86.19 105 LYS A O 1
ATOM 855 N N . GLU A 1 106 ? 7.633 5.637 -12.314 1.00 86.50 106 GLU A N 1
ATOM 856 C CA . GLU A 1 106 ? 8.905 6.363 -12.195 1.00 86.50 106 GLU A CA 1
ATOM 857 C C . GLU A 1 106 ? 10.057 5.431 -11.827 1.00 86.50 106 GLU A C 1
ATOM 859 O O . GLU A 1 106 ? 11.120 5.460 -12.437 1.00 86.50 106 GLU A O 1
ATOM 864 N N . ARG A 1 107 ? 9.828 4.537 -10.859 1.00 85.50 107 ARG A N 1
ATOM 865 C CA . ARG A 1 107 ? 10.854 3.602 -10.404 1.00 85.50 107 ARG A CA 1
ATOM 866 C C . ARG A 1 107 ? 11.277 2.630 -11.503 1.00 85.50 107 ARG A C 1
ATOM 868 O O . ARG A 1 107 ? 12.456 2.301 -11.596 1.00 85.50 107 ARG A O 1
ATOM 875 N N . ALA A 1 108 ? 10.327 2.169 -12.312 1.00 88.88 108 ALA A N 1
ATOM 876 C CA . ALA A 1 108 ? 10.606 1.269 -13.423 1.00 88.88 108 ALA A CA 1
ATOM 877 C C . ALA A 1 108 ? 11.424 1.962 -14.519 1.00 88.88 108 ALA A C 1
ATOM 879 O O . ALA A 1 108 ? 12.383 1.371 -15.006 1.00 88.88 108 ALA A O 1
ATOM 880 N N . ILE A 1 109 ? 11.094 3.219 -14.834 1.00 90.69 109 ILE A N 1
ATOM 881 C CA . ILE A 1 109 ? 11.845 4.046 -15.791 1.00 90.69 109 ILE A CA 1
ATOM 882 C C . ILE A 1 109 ? 13.265 4.274 -15.296 1.00 90.69 109 ILE A C 1
ATOM 884 O O . ILE A 1 109 ? 14.214 4.027 -16.027 1.00 90.69 109 ILE A O 1
ATOM 888 N N . GLN A 1 110 ? 13.425 4.679 -14.037 1.00 90.31 110 GLN A N 1
ATOM 889 C CA . GLN A 1 110 ? 14.744 4.888 -13.440 1.00 90.31 110 GLN A CA 1
ATOM 890 C C . GLN A 1 110 ? 15.595 3.614 -13.503 1.00 90.31 110 GLN A C 1
ATOM 892 O O . GLN A 1 110 ? 16.777 3.678 -13.821 1.00 90.31 110 GLN A O 1
ATOM 897 N N . ALA A 1 111 ? 14.997 2.448 -13.237 1.00 89.56 111 ALA A N 1
ATOM 898 C CA . ALA A 1 111 ? 15.698 1.172 -13.358 1.00 89.56 111 ALA A CA 1
ATOM 899 C C . ALA A 1 111 ? 16.098 0.870 -14.813 1.00 89.56 111 ALA A C 1
ATOM 901 O O . ALA A 1 111 ? 17.193 0.367 -15.047 1.00 89.56 111 ALA A O 1
ATOM 902 N N . ALA A 1 112 ? 15.237 1.196 -15.782 1.00 91.38 112 ALA A N 1
ATOM 903 C CA . ALA A 1 112 ? 15.524 1.038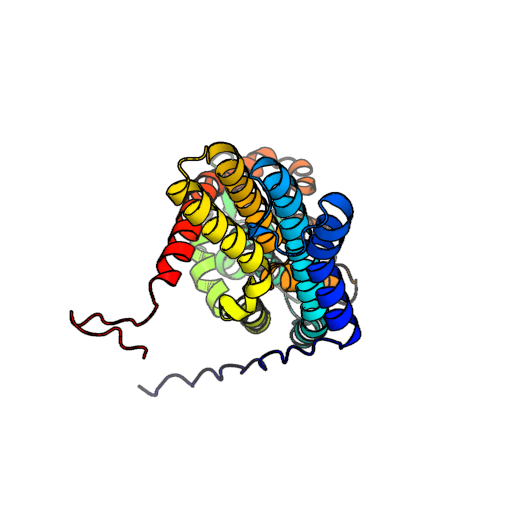 -17.205 1.00 91.38 112 ALA A CA 1
ATOM 904 C C . ALA A 1 112 ? 16.639 1.977 -17.683 1.00 91.38 112 ALA A C 1
ATOM 906 O O . ALA A 1 112 ? 17.524 1.533 -18.404 1.00 91.38 112 ALA A O 1
ATOM 907 N N . ILE A 1 113 ? 16.650 3.236 -17.239 1.00 92.50 113 ILE A N 1
ATOM 908 C CA . ILE A 1 113 ? 17.732 4.191 -17.525 1.00 92.50 113 ILE A CA 1
ATOM 909 C C . ILE A 1 113 ? 19.057 3.679 -16.959 1.00 92.50 113 ILE A C 1
ATOM 911 O O . ILE A 1 113 ? 20.063 3.703 -17.656 1.00 92.50 113 ILE A O 1
ATOM 915 N N . ILE A 1 114 ? 19.065 3.164 -15.728 1.00 90.31 114 ILE A N 1
ATOM 916 C CA . ILE A 1 114 ? 20.290 2.625 -15.124 1.00 90.31 114 ILE A CA 1
ATOM 917 C C . ILE A 1 114 ? 20.820 1.417 -15.885 1.00 90.31 114 ILE A C 1
ATOM 919 O O . ILE A 1 114 ? 22.023 1.330 -16.107 1.00 90.31 114 ILE A O 1
ATOM 923 N N . ASP A 1 115 ? 19.950 0.505 -16.316 1.00 90.75 115 ASP A N 1
ATOM 924 C CA . ASP A 1 115 ? 20.363 -0.602 -17.182 1.00 90.75 115 ASP A CA 1
ATOM 925 C C . ASP A 1 115 ? 21.030 -0.091 -18.474 1.00 90.75 115 ASP A C 1
ATOM 927 O O . ASP A 1 115 ? 22.061 -0.619 -18.878 1.00 90.75 115 ASP A O 1
ATOM 931 N N . LEU A 1 116 ? 20.517 0.985 -19.076 1.00 91.88 116 LEU A N 1
ATOM 932 C CA . LEU A 1 116 ? 21.095 1.577 -20.287 1.00 91.88 116 LEU A CA 1
ATOM 933 C C . LEU A 1 116 ? 22.420 2.308 -20.042 1.00 91.88 116 LEU A C 1
ATOM 935 O O . LEU A 1 116 ? 23.333 2.170 -20.852 1.00 91.88 116 LEU A O 1
ATOM 939 N N . LEU A 1 117 ? 22.538 3.055 -18.939 1.00 91.19 117 LEU A N 1
ATOM 940 C CA . LEU A 1 117 ? 23.786 3.712 -18.532 1.00 91.19 117 LEU A CA 1
ATOM 941 C C . LEU A 1 117 ? 24.895 2.678 -18.321 1.00 91.19 117 LEU A C 1
ATOM 943 O O . LEU A 1 117 ? 26.015 2.852 -18.786 1.00 91.19 117 LEU A O 1
ATOM 947 N N . ARG A 1 118 ? 24.572 1.552 -17.675 1.00 87.94 118 ARG A N 1
ATOM 948 C CA . ARG A 1 118 ? 25.534 0.464 -17.447 1.00 87.94 118 ARG A CA 1
ATOM 949 C C . ARG A 1 118 ? 25.997 -0.227 -18.721 1.00 87.94 118 ARG A C 1
ATOM 951 O O . ARG A 1 118 ? 27.120 -0.709 -18.763 1.00 87.94 118 ARG A O 1
ATOM 958 N N . ARG A 1 119 ? 25.132 -0.302 -19.730 1.00 88.12 119 ARG A N 1
ATOM 959 C CA . ARG A 1 119 ? 25.478 -0.815 -21.063 1.00 88.12 119 ARG A CA 1
ATOM 960 C C . ARG A 1 119 ? 26.144 0.244 -21.944 1.00 88.12 119 ARG A C 1
ATOM 962 O O . ARG A 1 119 ? 26.319 0.002 -23.132 1.00 88.12 119 ARG A O 1
ATOM 969 N N . GLU A 1 120 ? 26.439 1.421 -21.389 1.00 90.69 120 GLU A N 1
ATOM 970 C CA . GLU A 1 120 ? 27.006 2.576 -22.094 1.00 90.69 120 GLU A CA 1
ATOM 971 C C . GLU A 1 120 ? 26.167 3.056 -23.292 1.00 90.69 120 GLU A C 1
ATOM 973 O O . GLU A 1 120 ? 26.661 3.756 -24.180 1.00 90.69 120 GLU A O 1
ATOM 978 N N . LEU A 1 121 ? 24.881 2.691 -23.320 1.00 92.00 121 LEU A N 1
ATOM 979 C CA . LEU A 1 121 ? 23.929 3.109 -24.352 1.00 92.00 121 LEU A CA 1
ATOM 980 C C . LEU A 1 121 ? 23.410 4.517 -24.090 1.00 92.00 121 LEU A C 1
ATOM 982 O O . LEU A 1 121 ? 23.027 5.213 -25.028 1.00 92.00 12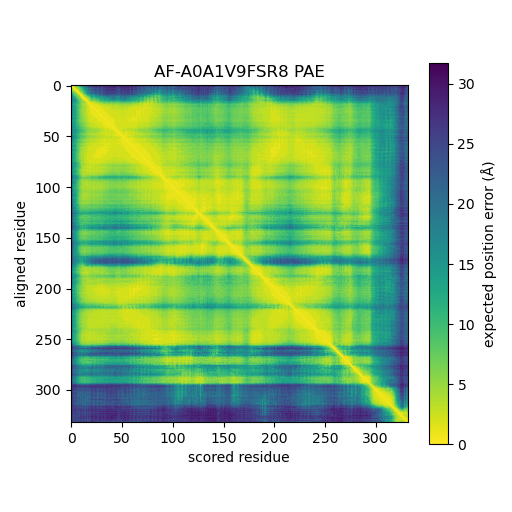1 LEU A O 1
ATOM 986 N N . LEU A 1 122 ? 23.415 4.921 -22.822 1.00 93.75 122 LEU A N 1
ATOM 987 C CA . LEU A 1 122 ? 23.231 6.296 -22.399 1.00 93.75 122 LEU A CA 1
ATOM 988 C C . LEU A 1 122 ? 24.501 6.778 -21.702 1.00 93.75 122 LEU A C 1
ATOM 990 O O . LEU A 1 122 ? 25.131 6.021 -20.965 1.00 93.75 122 LEU A O 1
ATOM 994 N N . VAL A 1 123 ? 24.835 8.048 -21.899 1.00 93.12 123 VAL A N 1
ATOM 995 C CA . VAL A 1 123 ? 25.850 8.766 -21.121 1.00 93.12 123 VAL A CA 1
ATOM 996 C C . VAL A 1 123 ? 25.211 10.032 -20.584 1.00 93.12 123 VAL A C 1
ATOM 998 O O . VAL A 1 123 ? 24.502 10.731 -21.307 1.00 93.12 123 VAL A O 1
ATOM 1001 N N . LEU A 1 124 ? 25.424 10.306 -19.304 1.00 90.88 124 LEU A N 1
ATOM 1002 C CA . LEU A 1 124 ? 24.856 11.475 -18.660 1.00 90.88 124 LEU A CA 1
ATOM 1003 C C . LEU A 1 124 ? 25.690 12.721 -18.979 1.00 90.88 124 LEU A C 1
ATOM 1005 O O . LEU A 1 124 ? 26.911 12.693 -18.855 1.00 90.88 124 LEU A O 1
ATOM 1009 N N . THR A 1 125 ? 25.036 13.808 -19.389 1.00 88.94 125 THR A N 1
ATOM 1010 C CA . THR A 1 125 ? 25.687 15.107 -19.602 1.00 88.94 125 THR A CA 1
ATOM 1011 C C . THR A 1 125 ? 25.489 16.028 -18.397 1.00 88.94 125 THR A C 1
ATOM 1013 O O . THR A 1 125 ? 24.570 15.844 -17.595 1.00 88.94 125 THR A O 1
ATOM 1016 N N . THR A 1 126 ? 26.333 17.056 -18.281 1.00 82.25 126 THR A N 1
ATOM 1017 C CA . THR A 1 126 ? 26.226 18.100 -17.244 1.00 82.25 126 THR A CA 1
ATOM 1018 C C . THR A 1 126 ? 24.901 18.857 -17.302 1.00 82.25 126 THR A C 1
ATOM 1020 O O . THR A 1 126 ? 24.382 19.275 -16.272 1.00 82.25 126 THR A O 1
ATOM 1023 N N . ASP A 1 127 ? 24.309 18.952 -18.492 1.00 84.12 127 ASP A N 1
ATOM 1024 C CA . ASP A 1 127 ? 23.072 19.694 -18.753 1.00 84.12 127 ASP A CA 1
ATOM 1025 C C . ASP A 1 127 ? 21.803 18.869 -18.475 1.00 84.12 127 ASP A C 1
ATOM 1027 O O . ASP A 1 127 ? 20.718 19.218 -18.935 1.00 84.12 127 ASP A O 1
ATOM 1031 N N . ARG A 1 128 ? 21.920 17.755 -17.737 1.00 84.00 128 ARG A N 1
ATOM 1032 C CA . ARG A 1 128 ? 20.818 16.831 -17.402 1.00 84.00 128 ARG A CA 1
ATOM 1033 C C . ARG A 1 128 ? 20.173 16.139 -18.615 1.00 84.00 128 ARG A C 1
ATOM 1035 O O . ARG A 1 128 ? 19.027 15.691 -18.540 1.00 84.00 128 ARG A O 1
ATOM 1042 N N . PHE A 1 129 ? 20.909 15.993 -19.716 1.00 90.31 129 PHE A N 1
ATOM 1043 C CA . PHE A 1 129 ? 20.495 15.181 -20.862 1.00 90.31 129 PHE A CA 1
ATOM 1044 C C . PHE A 1 129 ? 21.211 13.828 -20.865 1.00 90.31 129 PHE A C 1
ATOM 1046 O O . PHE A 1 129 ? 22.274 13.649 -20.271 1.00 90.31 129 PHE A O 1
ATOM 1053 N N . PHE A 1 130 ? 20.625 12.865 -21.570 1.00 93.81 130 PHE A N 1
ATOM 1054 C CA . PHE A 1 130 ? 21.253 11.586 -21.864 1.00 93.81 130 PHE A CA 1
ATOM 1055 C C . PHE A 1 130 ? 21.695 11.566 -23.324 1.00 93.81 130 PHE A C 1
ATOM 1057 O O . PHE A 1 130 ? 20.858 11.650 -24.224 1.00 93.81 130 PHE A O 1
ATOM 1064 N N . LEU A 1 131 ? 22.997 11.445 -23.564 1.00 94.38 131 LEU A N 1
ATOM 1065 C CA . LEU A 1 131 ? 23.554 11.207 -24.891 1.00 94.38 131 LEU A CA 1
ATOM 1066 C C . LEU A 1 131 ? 23.352 9.734 -25.270 1.00 94.38 131 LEU A C 1
ATOM 1068 O O . LEU A 1 131 ? 23.646 8.845 -24.472 1.00 94.38 131 LEU A O 1
ATOM 1072 N N . VAL A 1 132 ? 22.830 9.477 -26.471 1.00 94.38 132 VAL A N 1
ATOM 1073 C CA . VAL A 1 132 ? 22.419 8.143 -26.933 1.00 94.38 132 VAL A CA 1
ATOM 1074 C C . VAL A 1 132 ? 23.483 7.530 -27.844 1.00 94.38 132 VAL A C 1
ATOM 1076 O O . VAL A 1 132 ? 23.702 7.978 -28.969 1.00 94.38 132 VAL A O 1
ATOM 1079 N N . ASN A 1 133 ? 24.097 6.434 -27.400 1.00 93.19 133 ASN A N 1
ATOM 1080 C CA . ASN A 1 133 ? 25.152 5.724 -28.127 1.00 93.19 133 ASN A CA 1
ATOM 1081 C C . ASN A 1 133 ? 24.613 4.503 -28.885 1.00 93.19 133 ASN A C 1
ATOM 1083 O O . ASN A 1 133 ? 24.924 3.357 -28.560 1.00 93.19 133 ASN A O 1
ATOM 1087 N N . LYS A 1 134 ? 23.822 4.726 -29.941 1.00 91.50 134 LYS A N 1
ATOM 1088 C CA . LYS A 1 134 ? 23.200 3.626 -30.710 1.00 91.50 134 LYS A CA 1
ATOM 1089 C C . LYS A 1 134 ? 24.202 2.646 -31.323 1.00 91.50 134 LYS A C 1
ATOM 1091 O O . LYS A 1 134 ? 23.924 1.457 -31.407 1.00 91.50 134 LYS A O 1
ATOM 1096 N N . HIS A 1 135 ? 25.368 3.140 -31.732 1.00 90.12 135 HIS A N 1
ATOM 1097 C CA . HIS A 1 135 ? 26.428 2.334 -32.343 1.00 90.12 135 HIS A CA 1
ATOM 1098 C C . HIS A 1 135 ? 27.018 1.286 -31.384 1.00 90.12 135 HIS A C 1
ATOM 1100 O O . HIS A 1 135 ? 27.597 0.307 -31.840 1.00 90.12 135 HIS A O 1
ATOM 1106 N N . ARG A 1 136 ? 26.850 1.466 -30.065 1.00 89.50 136 ARG A N 1
ATOM 1107 C CA . ARG A 1 136 ? 27.271 0.494 -29.042 1.00 89.50 136 ARG A CA 1
ATOM 1108 C C . ARG A 1 136 ? 26.212 -0.572 -28.762 1.00 89.50 136 ARG A C 1
ATOM 1110 O O . ARG A 1 136 ? 26.449 -1.475 -27.964 1.00 89.50 136 ARG A O 1
ATOM 1117 N N . TYR A 1 137 ? 25.035 -0.481 -29.385 1.00 92.12 137 TYR A N 1
ATOM 1118 C CA . TYR A 1 137 ? 23.971 -1.443 -29.152 1.00 92.12 137 TYR A CA 1
ATOM 1119 C C . TYR A 1 137 ? 24.287 -2.792 -29.794 1.00 92.12 137 TYR A C 1
ATOM 1121 O O . TYR A 1 137 ? 24.269 -2.948 -31.013 1.00 92.12 137 TYR A O 1
ATOM 1129 N N . ILE A 1 138 ? 24.498 -3.791 -28.943 1.00 87.44 138 ILE A N 1
ATOM 1130 C CA . ILE A 1 138 ? 24.605 -5.192 -29.339 1.00 87.44 138 ILE A CA 1
ATOM 1131 C C . ILE A 1 138 ? 23.332 -5.887 -28.868 1.00 87.44 138 ILE A C 1
ATOM 1133 O O . ILE A 1 138 ? 23.080 -5.973 -27.666 1.00 87.44 138 ILE A O 1
ATOM 1137 N N . LYS A 1 139 ? 22.516 -6.367 -29.814 1.00 86.00 139 LYS A N 1
ATOM 1138 C CA . LYS A 1 139 ? 21.214 -6.978 -29.521 1.00 86.00 139 LYS A CA 1
ATOM 1139 C C . LYS A 1 139 ? 21.391 -8.245 -28.672 1.00 86.00 139 LYS A C 1
ATOM 1141 O O . LYS A 1 139 ? 21.904 -9.242 -29.187 1.00 86.00 139 LYS A O 1
ATOM 1146 N N . PRO A 1 140 ? 20.937 -8.262 -27.406 1.00 82.44 140 PRO A N 1
ATOM 1147 C CA . PRO A 1 140 ? 21.017 -9.459 -26.588 1.00 82.44 140 PRO A CA 1
ATOM 1148 C C . PRO A 1 140 ? 19.955 -10.480 -27.019 1.00 82.44 140 PRO A C 1
ATOM 1150 O O . PRO A 1 140 ? 18.914 -10.132 -27.581 1.00 82.44 140 PRO A O 1
ATOM 1153 N N . VAL A 1 141 ? 20.184 -11.755 -26.684 1.00 78.75 141 VAL A N 1
ATOM 1154 C CA . VAL A 1 141 ? 19.288 -12.884 -27.023 1.00 78.75 141 VAL A CA 1
ATOM 1155 C C . VAL A 1 141 ? 17.850 -12.653 -26.534 1.00 78.75 141 VAL A C 1
ATOM 1157 O O . VAL A 1 141 ? 16.893 -13.126 -27.145 1.00 78.75 141 VAL A O 1
ATOM 1160 N N . LYS A 1 142 ? 17.680 -11.920 -25.427 1.00 80.62 142 LYS A N 1
ATOM 1161 C CA . LYS A 1 142 ? 16.380 -11.522 -24.871 1.00 80.62 142 LYS A CA 1
ATOM 1162 C C . LYS A 1 142 ? 16.464 -10.086 -24.367 1.00 80.62 142 LYS A C 1
ATOM 1164 O O . LYS A 1 142 ? 16.712 -9.867 -23.184 1.00 80.62 142 LYS A O 1
ATOM 1169 N N . GLU A 1 143 ? 16.274 -9.117 -25.258 1.00 85.94 143 GLU A N 1
ATOM 1170 C CA . GLU A 1 143 ? 16.115 -7.723 -24.839 1.00 85.94 143 GLU A CA 1
ATOM 1171 C C . GLU A 1 143 ? 14.815 -7.572 -24.044 1.00 85.94 143 GLU A C 1
ATOM 1173 O O . GLU A 1 143 ? 13.740 -7.922 -24.530 1.00 85.94 143 GLU A O 1
ATOM 1178 N N . LEU A 1 144 ? 14.922 -7.091 -22.805 1.00 85.38 144 LEU A N 1
ATOM 1179 C CA . LEU A 1 144 ? 13.780 -6.903 -21.903 1.00 85.38 144 LEU A CA 1
ATOM 1180 C C . LEU A 1 144 ? 13.646 -5.455 -21.431 1.00 85.38 144 LEU A C 1
ATOM 1182 O O . LEU A 1 144 ? 12.681 -5.156 -20.724 1.00 85.38 144 LEU A O 1
ATOM 1186 N N . ASN A 1 145 ? 14.599 -4.577 -21.765 1.00 88.56 145 ASN A N 1
ATOM 1187 C CA . ASN A 1 145 ? 14.502 -3.166 -21.436 1.00 88.56 145 ASN A CA 1
ATOM 1188 C C . ASN A 1 145 ? 13.553 -2.470 -22.423 1.00 88.56 145 ASN A C 1
ATOM 1190 O O . ASN A 1 145 ? 13.869 -2.367 -23.609 1.00 88.56 145 ASN A O 1
ATOM 1194 N N . PRO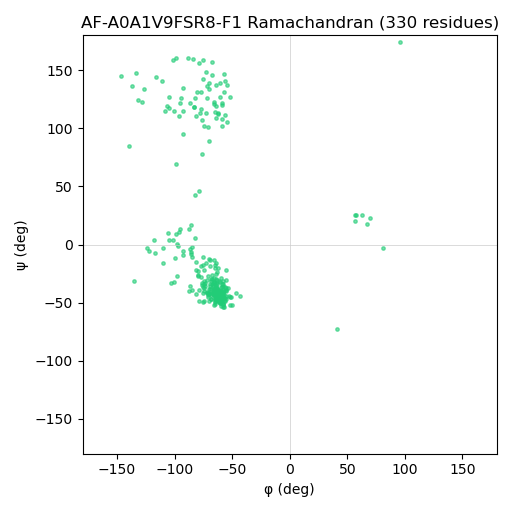 A 1 146 ? 12.393 -1.980 -21.954 1.00 86.69 146 PRO A N 1
ATOM 1195 C CA . PRO A 1 146 ? 11.380 -1.409 -22.836 1.00 86.69 146 PRO A CA 1
ATOM 1196 C C . PRO A 1 146 ? 11.793 -0.063 -23.450 1.00 86.69 146 PRO A C 1
ATOM 1198 O O . PRO A 1 146 ? 11.141 0.377 -24.383 1.00 86.69 146 PRO A O 1
ATOM 1201 N N . LEU A 1 147 ? 12.861 0.590 -22.973 1.00 90.44 147 LEU A N 1
ATOM 1202 C CA . LEU A 1 147 ? 13.357 1.838 -23.567 1.00 90.44 147 LEU A CA 1
ATOM 1203 C C . LEU A 1 147 ? 14.241 1.624 -24.796 1.00 90.44 147 LEU A C 1
ATOM 1205 O O . LEU A 1 147 ? 14.497 2.577 -25.524 1.00 90.44 147 LEU A O 1
ATOM 1209 N N . VAL A 1 148 ? 14.730 0.405 -25.031 1.00 90.25 148 VAL A N 1
ATOM 1210 C CA . VAL A 1 148 ? 15.682 0.143 -26.119 1.00 90.25 148 VAL A CA 1
ATOM 1211 C C . VAL A 1 148 ? 15.050 0.393 -27.483 1.00 90.25 148 VAL A C 1
ATOM 1213 O O . VAL A 1 148 ? 15.673 1.026 -28.329 1.00 90.25 148 VAL A O 1
ATOM 1216 N N . GLU A 1 149 ? 13.810 -0.051 -27.693 1.00 88.25 149 GLU A N 1
ATOM 1217 C CA . GLU A 1 149 ? 13.118 0.157 -28.968 1.00 88.25 149 GLU A CA 1
ATOM 1218 C C . GLU A 1 149 ? 12.957 1.649 -29.286 1.00 88.25 149 GLU A C 1
ATOM 1220 O O . GLU A 1 149 ? 13.300 2.085 -30.387 1.00 88.25 149 GLU A O 1
ATOM 1225 N N . PHE A 1 150 ? 12.519 2.433 -28.299 1.00 89.25 150 PHE A N 1
ATOM 1226 C CA . PHE A 1 150 ? 12.444 3.885 -28.399 1.00 89.25 150 PHE A CA 1
ATOM 1227 C C . PHE A 1 150 ? 13.809 4.511 -28.723 1.00 89.25 150 PHE A C 1
ATOM 1229 O O . PHE A 1 150 ? 13.929 5.264 -29.689 1.00 89.25 150 PHE A O 1
ATOM 1236 N N . LEU A 1 151 ? 14.855 4.172 -27.963 1.00 90.19 151 LEU A N 1
ATOM 1237 C CA . LEU A 1 151 ? 16.182 4.767 -28.144 1.00 90.19 151 LEU A CA 1
ATOM 1238 C C . LEU A 1 151 ? 16.798 4.455 -29.506 1.00 90.19 151 LEU A C 1
ATOM 1240 O O . LEU A 1 151 ? 17.492 5.298 -30.067 1.00 90.19 151 LEU A O 1
ATOM 1244 N N . LEU A 1 152 ? 16.544 3.272 -30.065 1.00 89.44 152 LEU A N 1
ATOM 1245 C CA . LEU A 1 152 ? 17.035 2.925 -31.398 1.00 89.44 152 LEU A CA 1
ATOM 1246 C C . LEU A 1 152 ? 16.336 3.739 -32.495 1.00 89.44 152 LEU A C 1
ATOM 1248 O O . LEU A 1 152 ? 16.990 4.119 -33.470 1.00 89.44 152 LEU A O 1
ATOM 1252 N N . LYS A 1 153 ? 15.051 4.068 -32.319 1.00 89.62 153 LYS A N 1
ATOM 1253 C CA . LYS A 1 153 ? 14.267 4.889 -33.259 1.00 89.62 153 LYS A CA 1
ATOM 1254 C C . LYS A 1 153 ? 14.495 6.395 -33.101 1.00 89.62 153 LYS A C 1
ATOM 1256 O O . LYS A 1 153 ? 14.263 7.137 -34.044 1.00 89.62 153 LYS A O 1
ATOM 1261 N N . GLU A 1 154 ? 14.960 6.852 -31.943 1.00 88.25 154 GLU A N 1
ATOM 1262 C CA . GLU A 1 154 ? 15.105 8.278 -31.636 1.00 88.25 154 GLU A CA 1
ATOM 1263 C C . GLU A 1 154 ? 16.140 8.978 -32.528 1.00 88.25 154 GLU A C 1
ATOM 1265 O O . GLU A 1 154 ? 17.326 8.696 -32.434 1.00 88.25 154 GLU A O 1
ATOM 1270 N N . GLU A 1 155 ? 15.737 9.914 -33.380 1.00 87.62 155 GLU A N 1
ATOM 1271 C CA . GLU A 1 155 ? 16.660 10.589 -34.308 1.00 87.62 155 GLU A CA 1
ATOM 1272 C C . GLU A 1 155 ? 17.683 11.490 -33.602 1.00 87.62 155 GLU A C 1
ATOM 1274 O O . GLU A 1 155 ? 18.782 11.708 -34.114 1.00 87.62 155 GLU A O 1
ATOM 1279 N N . ARG A 1 156 ? 17.349 12.001 -32.412 1.00 88.56 156 ARG A N 1
ATOM 1280 C CA . ARG A 1 156 ? 18.233 12.899 -31.663 1.00 88.56 156 ARG A CA 1
ATOM 1281 C C . ARG A 1 156 ? 19.391 12.141 -31.015 1.00 88.56 156 ARG A C 1
ATOM 1283 O O . ARG A 1 156 ? 19.219 11.061 -30.456 1.00 88.56 156 ARG A O 1
ATOM 1290 N N . SER A 1 157 ? 20.566 12.767 -31.011 1.00 88.62 157 SER A N 1
ATOM 1291 C CA . SER A 1 157 ? 21.749 12.277 -30.292 1.00 88.62 157 SER A CA 1
ATOM 1292 C C . SER A 1 157 ? 21.641 12.445 -28.774 1.00 88.62 157 SER A C 1
ATOM 1294 O O . SER A 1 157 ? 22.388 11.801 -28.040 1.00 88.62 157 SER A O 1
ATOM 1296 N N . CYS A 1 158 ? 20.711 13.274 -28.292 1.00 92.31 158 CYS A N 1
ATOM 1297 C CA . CYS A 1 158 ? 20.443 13.491 -26.877 1.00 92.31 158 CYS A CA 1
ATOM 1298 C C . CYS A 1 158 ? 18.940 13.455 -26.555 1.00 92.31 158 CYS A C 1
ATOM 1300 O O . CYS A 1 158 ? 18.088 13.845 -27.361 1.00 92.31 158 CYS A O 1
ATOM 1302 N N . VAL A 1 159 ? 18.606 12.985 -25.352 1.00 93.88 159 VAL A N 1
ATOM 1303 C CA . VAL A 1 159 ? 17.227 12.833 -24.869 1.00 93.88 159 VAL A CA 1
ATOM 1304 C C . VAL A 1 159 ? 17.133 13.306 -23.420 1.00 93.88 159 VAL A C 1
ATOM 1306 O O . VAL A 1 159 ? 17.995 12.984 -22.607 1.00 93.88 159 VAL A O 1
ATOM 1309 N N . SER A 1 160 ? 16.089 14.066 -23.082 1.00 92.25 160 SER A N 1
ATOM 1310 C CA . SER A 1 160 ? 15.824 14.482 -21.699 1.00 92.25 160 SER A CA 1
ATOM 1311 C C . SER A 1 160 ? 15.054 13.412 -20.918 1.00 92.25 160 SER A C 1
ATOM 1313 O O . SER A 1 160 ? 14.378 12.558 -21.503 1.00 92.25 160 SER A O 1
ATOM 1315 N N . TYR A 1 161 ? 15.111 13.468 -19.586 1.00 90.56 161 TYR A N 1
ATOM 1316 C CA . TYR A 1 161 ? 14.353 12.553 -18.729 1.00 90.56 161 TYR A CA 1
ATOM 1317 C C . TYR A 1 161 ? 12.839 12.638 -18.984 1.00 90.56 161 TYR A C 1
ATOM 1319 O O . TYR A 1 161 ? 12.168 11.612 -19.086 1.00 90.56 161 TYR A O 1
ATOM 1327 N N . GLU A 1 162 ? 12.302 13.842 -19.170 1.00 88.88 162 GLU A N 1
ATOM 1328 C CA . GLU A 1 162 ? 10.877 14.093 -19.419 1.00 88.88 162 GLU A CA 1
ATOM 1329 C C . GLU A 1 162 ? 10.421 13.417 -20.711 1.00 88.88 162 GLU A C 1
ATOM 1331 O O . GLU A 1 162 ? 9.359 12.792 -20.744 1.00 88.88 162 GLU A O 1
ATOM 1336 N N . ARG A 1 163 ? 11.250 13.465 -21.762 1.00 89.88 163 ARG A N 1
ATOM 1337 C CA . ARG A 1 163 ? 10.946 12.794 -23.028 1.00 89.88 163 ARG A CA 1
ATOM 1338 C C . ARG A 1 163 ? 10.920 11.275 -22.873 1.00 89.88 163 ARG A C 1
ATOM 1340 O O . ARG A 1 163 ? 10.006 10.637 -23.390 1.00 89.88 163 ARG A O 1
ATOM 1347 N N . ILE A 1 164 ? 11.859 10.704 -22.115 1.00 90.88 164 ILE A N 1
ATOM 1348 C CA . ILE A 1 164 ? 11.859 9.269 -21.784 1.00 90.88 164 ILE A CA 1
ATOM 1349 C C . ILE A 1 164 ? 10.576 8.899 -21.021 1.00 90.88 164 ILE A C 1
ATOM 1351 O O . ILE A 1 164 ? 9.928 7.897 -21.331 1.00 90.88 164 ILE A O 1
ATOM 1355 N N . VAL A 1 165 ? 10.181 9.713 -20.036 1.00 88.06 165 VAL A N 1
ATOM 1356 C CA . VAL A 1 165 ? 8.971 9.494 -19.228 1.00 88.06 165 VAL A CA 1
ATOM 1357 C C . VAL A 1 165 ? 7.696 9.566 -20.066 1.00 88.06 165 VAL A C 1
ATOM 1359 O O . VAL A 1 165 ? 6.783 8.765 -19.833 1.00 88.06 165 VAL A O 1
ATOM 1362 N N . TYR A 1 166 ? 7.641 10.499 -21.016 1.00 86.19 166 TYR A N 1
ATOM 1363 C CA . TYR A 1 166 ? 6.524 10.671 -21.940 1.00 86.19 166 TYR A CA 1
ATOM 1364 C C . TYR A 1 166 ? 6.376 9.465 -22.873 1.00 86.19 166 TYR A C 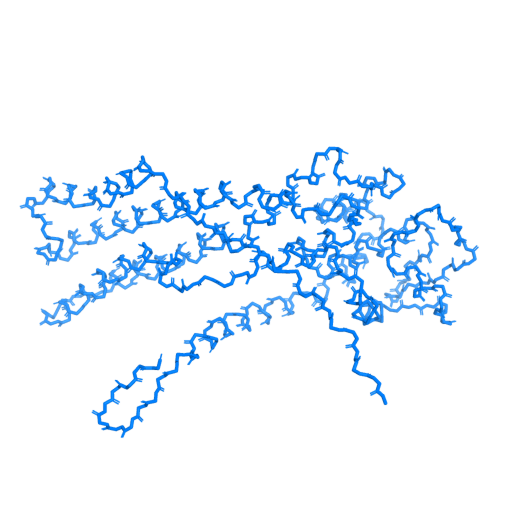1
ATOM 1366 O O . TYR A 1 166 ? 5.301 8.875 -22.957 1.00 86.19 166 TYR A O 1
ATOM 1374 N N . VAL A 1 167 ? 7.463 9.027 -23.517 1.00 84.31 167 VAL A N 1
ATOM 1375 C CA . VAL A 1 167 ? 7.398 7.894 -24.457 1.00 84.31 167 VAL A CA 1
ATOM 1376 C C . VAL A 1 167 ? 7.077 6.581 -23.747 1.00 84.31 167 VAL A C 1
ATOM 1378 O O . VAL A 1 167 ? 6.299 5.772 -24.260 1.00 84.31 167 VAL A O 1
ATOM 1381 N N . TRP A 1 168 ? 7.576 6.394 -22.522 1.00 84.06 168 TRP A N 1
ATOM 1382 C CA . TRP A 1 168 ? 7.226 5.225 -21.718 1.00 84.06 168 TRP A CA 1
ATOM 1383 C C . TRP A 1 168 ? 5.710 5.075 -21.520 1.00 84.06 168 TRP A C 1
ATOM 1385 O O . TRP A 1 168 ? 5.211 3.950 -21.501 1.00 84.06 168 TRP A O 1
ATOM 1395 N N . ASP A 1 169 ? 4.956 6.171 -21.366 1.00 72.00 169 ASP A N 1
ATOM 1396 C CA . ASP A 1 169 ? 3.496 6.087 -21.205 1.00 72.00 169 ASP A CA 1
ATOM 1397 C C . ASP A 1 169 ? 2.790 5.554 -22.443 1.00 72.00 169 ASP A C 1
ATOM 1399 O O . ASP A 1 169 ? 1.790 4.844 -22.316 1.00 72.00 169 ASP A O 1
ATOM 1403 N N . TYR A 1 170 ? 3.317 5.849 -23.624 1.00 66.00 170 TYR A N 1
ATOM 1404 C CA . TYR A 1 170 ? 2.723 5.397 -24.869 1.00 66.00 170 TYR A CA 1
ATOM 1405 C C . TYR A 1 170 ? 3.000 3.904 -25.105 1.00 66.00 170 TYR A C 1
ATOM 1407 O O . TYR A 1 170 ? 2.077 3.117 -25.318 1.00 66.00 170 TYR A O 1
ATOM 1415 N N . GLU A 1 171 ? 4.258 3.480 -24.968 1.00 62.66 171 GLU A N 1
ATOM 1416 C CA . GLU A 1 171 ? 4.685 2.128 -25.356 1.00 62.66 171 GLU A CA 1
ATOM 1417 C C . GLU A 1 171 ? 4.507 1.087 -24.237 1.00 62.66 171 GLU A C 1
ATOM 1419 O O . GLU A 1 171 ? 4.052 -0.038 -24.470 1.00 62.66 171 GLU A O 1
ATOM 1424 N N . ALA A 1 172 ? 4.796 1.437 -22.978 1.00 58.72 172 ALA A N 1
ATOM 1425 C CA . ALA A 1 172 ? 4.749 0.468 -21.882 1.00 58.72 172 ALA A CA 1
ATOM 1426 C C . ALA A 1 172 ? 3.318 0.153 -21.423 1.00 58.72 172 ALA A C 1
ATOM 1428 O O . ALA A 1 172 ? 3.094 -0.835 -20.722 1.00 58.72 172 ALA A O 1
ATOM 1429 N N . THR A 1 173 ? 2.340 0.998 -21.744 1.00 56.25 173 THR A N 1
ATOM 1430 C CA . THR A 1 173 ? 0.933 0.793 -21.360 1.00 56.25 173 THR A CA 1
ATOM 1431 C C . THR A 1 173 ? 0.243 -0.215 -22.280 1.00 56.25 173 THR A C 1
ATOM 1433 O O . THR A 1 173 ? -0.626 -0.957 -21.820 1.00 56.25 173 THR A O 1
ATOM 1436 N N . ALA A 1 174 ? 0.712 -0.339 -23.527 1.00 51.34 174 ALA A N 1
ATOM 1437 C CA . ALA A 1 174 ? 0.283 -1.374 -24.467 1.00 51.34 174 ALA A CA 1
ATOM 1438 C C . ALA A 1 174 ? 0.748 -2.789 -24.053 1.00 51.34 174 ALA A C 1
ATOM 1440 O O . ALA A 1 174 ? 0.020 -3.759 -24.255 1.00 51.34 174 ALA A O 1
ATOM 1441 N N . ASN A 1 175 ? 1.908 -2.903 -23.388 1.00 55.84 175 ASN A N 1
ATOM 1442 C CA . ASN A 1 175 ? 2.573 -4.182 -23.089 1.00 55.84 175 ASN A CA 1
ATOM 1443 C C . ASN A 1 175 ? 2.470 -4.664 -21.621 1.00 55.84 175 ASN A C 1
ATOM 1445 O O . ASN A 1 175 ? 3.035 -5.701 -21.267 1.00 55.84 175 ASN A O 1
ATOM 1449 N N . ASP A 1 176 ? 1.739 -3.965 -20.742 1.00 63.03 176 ASP A N 1
ATOM 1450 C CA . ASP A 1 176 ? 1.588 -4.329 -19.314 1.00 63.03 176 ASP A CA 1
ATOM 1451 C C . ASP A 1 176 ? 0.506 -5.405 -19.072 1.00 63.03 176 ASP A C 1
ATOM 1453 O O . ASP A 1 176 ? -0.325 -5.319 -18.163 1.00 63.03 176 ASP A O 1
ATOM 1457 N N . THR A 1 177 ? 0.464 -6.427 -19.928 1.00 68.06 177 THR A N 1
ATOM 1458 C CA . THR A 1 177 ? -0.481 -7.547 -19.795 1.00 68.06 177 THR A CA 1
ATOM 1459 C C . THR A 1 177 ? -0.053 -8.507 -18.688 1.00 68.06 177 THR A C 1
ATOM 1461 O O . THR A 1 177 ? -0.905 -8.995 -17.946 1.00 68.06 177 THR A O 1
ATOM 1464 N N . ALA A 1 178 ? 1.259 -8.703 -18.503 1.00 72.81 178 ALA A N 1
ATOM 1465 C CA . ALA A 1 178 ? 1.822 -9.659 -17.547 1.00 72.81 178 ALA A CA 1
ATOM 1466 C C . ALA A 1 178 ? 1.377 -9.400 -16.097 1.00 72.81 178 ALA A C 1
ATOM 1468 O O . ALA A 1 178 ? 1.027 -10.335 -15.381 1.00 72.81 178 ALA A O 1
ATOM 1469 N N . MET A 1 179 ? 1.336 -8.134 -15.663 1.00 84.50 179 MET A N 1
ATOM 1470 C CA . MET A 1 179 ? 0.966 -7.768 -14.288 1.00 84.50 179 MET A CA 1
ATOM 1471 C C . MET A 1 179 ? -0.493 -7.332 -14.138 1.00 84.50 179 MET A C 1
ATOM 1473 O O . MET A 1 179 ? -0.928 -7.019 -13.024 1.00 84.50 179 MET A O 1
ATOM 1477 N N . ARG A 1 180 ? -1.280 -7.332 -15.225 1.00 85.12 180 ARG A N 1
ATOM 1478 C CA . ARG A 1 180 ? -2.677 -6.876 -15.209 1.00 85.12 180 ARG A CA 1
ATOM 1479 C C . ARG A 1 180 ? -3.509 -7.659 -14.197 1.00 85.12 180 ARG A C 1
ATOM 1481 O O . ARG A 1 180 ? -4.243 -7.045 -13.423 1.00 85.12 180 ARG A O 1
ATOM 1488 N N . ALA A 1 181 ? -3.344 -8.981 -14.146 1.00 84.88 181 ALA A N 1
ATOM 1489 C CA . ALA A 1 181 ? -4.068 -9.824 -13.200 1.00 84.88 181 ALA A CA 1
ATOM 1490 C C . ALA A 1 181 ? -3.757 -9.447 -11.740 1.00 84.88 181 ALA A C 1
ATOM 1492 O O . ALA A 1 181 ? -4.658 -9.233 -10.932 1.00 84.88 181 ALA A O 1
ATOM 1493 N N . LEU A 1 182 ? -2.479 -9.256 -11.405 1.00 87.88 182 LEU A N 1
ATOM 1494 C CA . LEU A 1 182 ? -2.070 -8.841 -10.062 1.00 87.88 182 LEU A CA 1
ATOM 1495 C C . LEU A 1 182 ? -2.528 -7.421 -9.717 1.00 87.88 182 LEU A C 1
ATOM 1497 O O . LEU A 1 182 ? -2.881 -7.160 -8.567 1.00 87.88 182 LEU A O 1
ATOM 1501 N N . LYS A 1 183 ? -2.561 -6.504 -10.692 1.00 87.94 183 LYS A N 1
ATOM 1502 C CA . LYS A 1 183 ? -3.074 -5.138 -10.507 1.00 87.94 183 LYS A CA 1
ATOM 1503 C C . LYS A 1 183 ? -4.570 -5.147 -10.203 1.00 87.94 183 LYS A C 1
ATOM 1505 O O . LYS A 1 183 ? -4.991 -4.504 -9.245 1.00 87.94 183 LYS A O 1
ATOM 1510 N N . LEU A 1 184 ? -5.349 -5.920 -10.956 1.00 87.31 184 LEU A N 1
ATOM 1511 C CA . LEU A 1 184 ? -6.774 -6.126 -10.694 1.00 87.31 184 LEU A CA 1
ATOM 1512 C C . LEU A 1 184 ? -6.998 -6.793 -9.331 1.00 87.31 184 LEU A C 1
ATOM 1514 O O . LEU A 1 184 ? -7.835 -6.341 -8.554 1.00 87.31 184 LEU A O 1
ATOM 1518 N N . LEU A 1 185 ? -6.200 -7.807 -8.987 1.00 88.00 185 LEU A N 1
ATOM 1519 C CA . LEU A 1 185 ? -6.278 -8.472 -7.688 1.00 88.00 185 LEU A CA 1
ATOM 1520 C C . LEU A 1 185 ? -5.914 -7.529 -6.531 1.00 88.00 185 LEU A C 1
ATOM 1522 O O . LEU A 1 185 ? -6.525 -7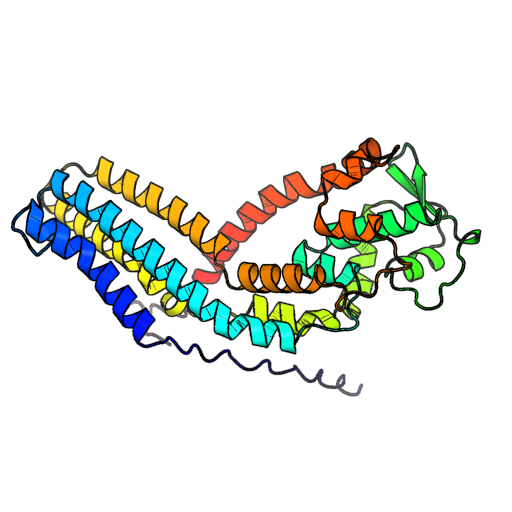.623 -5.470 1.00 88.00 185 LEU A O 1
ATOM 1526 N N . ALA A 1 186 ? -4.945 -6.629 -6.710 1.00 87.94 186 ALA A N 1
ATOM 1527 C CA . ALA A 1 186 ? -4.537 -5.652 -5.701 1.00 87.94 186 ALA A CA 1
ATOM 1528 C C . ALA A 1 186 ? -5.555 -4.515 -5.517 1.00 87.94 186 ALA A C 1
ATOM 1530 O O . ALA A 1 186 ? -5.704 -4.023 -4.398 1.00 87.94 186 ALA A O 1
ATOM 1531 N N . ASN A 1 187 ? -6.244 -4.125 -6.594 1.00 86.69 187 ASN A N 1
ATOM 1532 C CA . ASN A 1 187 ? -7.173 -2.991 -6.633 1.00 86.69 187 ASN A CA 1
ATOM 1533 C C . ASN A 1 187 ? -8.653 -3.395 -6.551 1.00 86.69 187 ASN A C 1
ATOM 1535 O O . ASN A 1 187 ? -9.524 -2.538 -6.667 1.00 86.69 187 ASN A O 1
ATOM 1539 N N . HIS A 1 188 ? -8.958 -4.679 -6.372 1.00 84.69 188 HIS A N 1
ATOM 1540 C CA . HIS A 1 188 ? -10.337 -5.131 -6.241 1.00 84.69 188 HIS A CA 1
ATOM 1541 C C . HIS A 1 188 ? -11.017 -4.438 -5.052 1.00 84.69 188 HIS A C 1
ATOM 1543 O O . HIS A 1 188 ? -10.553 -4.564 -3.912 1.00 84.69 188 HIS A O 1
ATOM 1549 N N . LYS A 1 189 ? -12.102 -3.706 -5.329 1.00 82.19 189 LYS A N 1
ATOM 1550 C CA . LYS A 1 189 ? -12.853 -2.957 -4.318 1.00 82.19 189 LYS A CA 1
ATOM 1551 C C . LYS A 1 189 ? -13.588 -3.941 -3.392 1.00 82.19 189 LYS A C 1
ATOM 1553 O O . LYS A 1 189 ?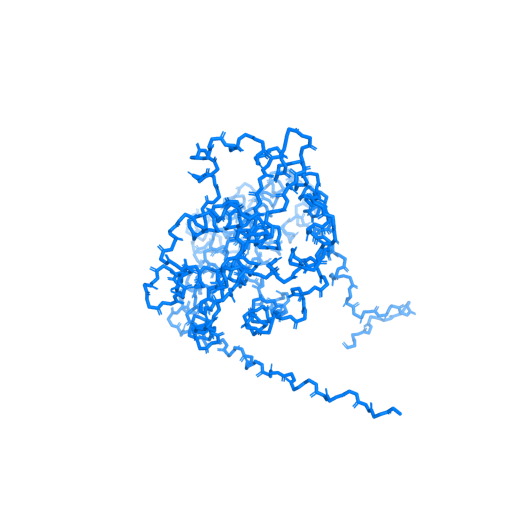 -14.197 -4.909 -3.841 1.00 82.19 189 LYS A O 1
ATOM 1558 N N . GLU A 1 190 ? -13.493 -3.707 -2.087 1.00 81.00 190 GLU A N 1
ATOM 1559 C CA . GLU A 1 190 ? -14.315 -4.366 -1.065 1.00 81.00 190 GLU A CA 1
ATOM 1560 C C . GLU A 1 190 ? -15.264 -3.315 -0.487 1.00 81.00 190 GLU A C 1
ATOM 1562 O O . GLU A 1 190 ? -14.808 -2.191 -0.267 1.00 81.00 190 GLU A O 1
ATOM 1567 N N . PRO A 1 191 ? -16.534 -3.658 -0.203 1.00 85.81 191 PRO A N 1
ATOM 1568 C CA . PRO A 1 191 ? -17.455 -2.731 0.445 1.00 85.81 191 PRO A CA 1
ATOM 1569 C C . PRO A 1 191 ? -16.859 -2.194 1.748 1.00 85.81 191 PRO A C 1
ATOM 1571 O O . PRO A 1 191 ? -16.302 -2.973 2.534 1.00 85.81 191 PRO A O 1
ATOM 1574 N N . PHE A 1 192 ? -17.008 -0.890 1.987 1.00 82.00 192 PHE A N 1
ATOM 1575 C CA . PHE A 1 192 ? -16.440 -0.190 3.142 1.00 82.00 192 PHE A CA 1
ATOM 1576 C C . PHE A 1 192 ? -16.764 -0.902 4.463 1.00 82.00 192 PHE A C 1
ATOM 1578 O O . PHE A 1 192 ? -15.856 -1.291 5.198 1.00 82.00 192 PHE A O 1
ATOM 1585 N N . LEU A 1 193 ? -18.044 -1.199 4.708 1.00 85.50 193 LEU A N 1
ATOM 1586 C CA . LEU A 1 193 ? -18.499 -1.876 5.929 1.00 85.50 193 LEU A CA 1
ATOM 1587 C C . LEU A 1 193 ? -17.861 -3.260 6.098 1.00 85.50 193 LEU A C 1
ATOM 1589 O O . LEU A 1 193 ? -17.310 -3.584 7.150 1.00 85.50 193 LEU A O 1
ATOM 1593 N N . LYS A 1 194 ? -17.828 -4.068 5.033 1.00 86.19 194 LYS A N 1
ATOM 1594 C CA . LYS A 1 194 ? -17.198 -5.397 5.075 1.00 86.19 194 LYS A CA 1
ATOM 1595 C C . LYS A 1 194 ? -15.706 -5.308 5.395 1.00 86.19 194 LYS A C 1
ATOM 1597 O O . LYS A 1 194 ? -15.147 -6.210 6.023 1.00 86.19 194 LYS A O 1
ATOM 1602 N N . ARG A 1 195 ? -15.052 -4.229 4.968 1.00 86.00 195 ARG A N 1
ATOM 1603 C CA . ARG A 1 195 ? -13.630 -4.009 5.199 1.00 86.00 195 ARG A CA 1
ATOM 1604 C C . ARG A 1 195 ? -13.344 -3.455 6.591 1.00 86.00 195 ARG A C 1
ATOM 1606 O O . ARG A 1 195 ? -12.405 -3.948 7.206 1.00 86.00 195 ARG A O 1
ATOM 1613 N N . TYR A 1 196 ? -14.131 -2.502 7.085 1.00 89.56 196 TYR A N 1
ATOM 1614 C CA . TYR A 1 196 ? -13.778 -1.680 8.248 1.00 89.56 196 TYR A CA 1
ATOM 1615 C C . TYR A 1 196 ? -14.713 -1.813 9.460 1.00 89.56 196 TYR A C 1
ATOM 1617 O O . TYR A 1 196 ? -14.467 -1.141 10.454 1.00 89.56 196 TYR A O 1
ATOM 1625 N N . HIS A 1 197 ? -15.717 -2.699 9.435 1.00 90.62 197 HIS A N 1
ATOM 1626 C CA . HIS A 1 197 ? -16.676 -2.899 10.539 1.00 90.62 197 HIS A CA 1
ATOM 1627 C C . HIS A 1 197 ? -16.047 -2.937 11.943 1.00 90.62 197 HIS A C 1
ATOM 1629 O O . HIS A 1 197 ? -16.549 -2.278 12.843 1.00 90.62 197 HIS A O 1
ATOM 1635 N N . LEU A 1 198 ? -14.924 -3.640 12.136 1.00 93.50 198 LEU A N 1
ATOM 1636 C CA . LEU A 1 198 ? -14.253 -3.705 13.444 1.00 93.50 198 LEU A CA 1
ATOM 1637 C C . LEU A 1 198 ? -13.678 -2.357 13.895 1.00 93.50 198 LEU A C 1
ATOM 1639 O O . LEU A 1 198 ? -13.746 -2.032 15.073 1.00 93.50 198 LEU A O 1
ATOM 1643 N N . LEU A 1 199 ? -13.128 -1.568 12.970 1.00 94.00 199 LEU A N 1
ATOM 1644 C CA . LEU A 1 199 ? -12.577 -0.250 13.291 1.00 94.00 199 LEU A CA 1
ATOM 1645 C C . LEU A 1 199 ? -13.681 0.783 13.537 1.00 94.00 199 LEU A C 1
ATOM 1647 O O . LEU A 1 199 ? -13.422 1.761 14.223 1.00 94.00 199 LEU A O 1
ATOM 1651 N N . LEU A 1 200 ? -14.898 0.564 13.025 1.00 94.50 200 LEU A N 1
ATOM 1652 C CA . LEU A 1 200 ? -16.045 1.452 13.246 1.00 94.50 200 LEU A CA 1
ATOM 1653 C C . LEU A 1 200 ? -16.597 1.378 14.675 1.00 94.50 200 LEU A C 1
ATOM 1655 O O . LEU A 1 200 ? -17.084 2.384 15.181 1.00 94.50 200 LEU A O 1
ATOM 1659 N N . LEU A 1 201 ? -16.494 0.225 15.342 1.00 95.75 201 LEU A N 1
ATOM 1660 C CA . LEU A 1 201 ? -17.017 0.018 16.698 1.00 95.75 201 LEU A CA 1
ATOM 1661 C C . LEU A 1 201 ? -16.557 1.070 17.726 1.00 95.75 201 LEU A C 1
ATOM 1663 O O . LEU A 1 201 ? -17.425 1.658 18.375 1.00 95.75 201 LEU A O 1
ATOM 1667 N N . PRO A 1 202 ? -15.250 1.361 17.889 1.00 96.44 202 PRO A N 1
ATOM 1668 C CA . PRO A 1 202 ? -14.816 2.384 18.832 1.00 96.44 202 PRO A CA 1
ATOM 1669 C C . PRO A 1 202 ? -15.316 3.780 18.440 1.00 96.44 202 PRO A C 1
ATOM 1671 O O . PRO A 1 202 ? -15.686 4.539 19.326 1.00 96.44 202 PRO A O 1
ATOM 1674 N N . TYR A 1 203 ? -15.426 4.116 17.149 1.00 95.12 203 TYR A N 1
ATOM 1675 C CA . TYR A 1 203 ? -16.004 5.404 16.742 1.00 95.12 203 TYR A CA 1
ATOM 1676 C C . TYR A 1 203 ? -17.480 5.511 17.104 1.00 95.12 203 TYR A C 1
ATOM 1678 O O . TYR A 1 203 ? -17.889 6.535 17.637 1.00 95.12 203 TYR A O 1
ATOM 1686 N N . LEU A 1 204 ? -18.266 4.455 16.878 1.00 96.31 204 LEU A N 1
ATOM 1687 C CA . LEU A 1 204 ? -19.672 4.427 17.281 1.00 96.31 204 LEU A CA 1
ATOM 1688 C C . LEU A 1 204 ? -19.814 4.609 18.798 1.00 96.31 204 LEU A C 1
ATOM 1690 O O . LEU A 1 204 ? -20.640 5.403 19.241 1.00 96.31 204 LEU A O 1
ATOM 1694 N N . ALA A 1 205 ? -18.971 3.939 19.589 1.00 95.94 205 ALA A N 1
ATOM 1695 C CA . ALA A 1 205 ? -18.956 4.098 21.042 1.00 95.94 205 ALA A CA 1
ATOM 1696 C C . ALA A 1 205 ? -18.540 5.517 21.476 1.00 95.94 205 ALA A C 1
ATOM 1698 O O . ALA A 1 205 ? -19.173 6.096 22.357 1.00 95.94 205 ALA A O 1
ATOM 1699 N N . GLY A 1 206 ? -17.509 6.087 20.846 1.00 96.00 206 GLY A N 1
ATOM 1700 C CA . GLY A 1 206 ? -17.037 7.447 21.113 1.00 96.00 206 GLY A CA 1
ATOM 1701 C C . GLY A 1 206 ? -18.082 8.506 20.764 1.00 96.00 206 GLY A C 1
ATOM 1702 O O . GLY A 1 206 ? -18.385 9.354 21.593 1.00 96.00 206 GLY A O 1
ATOM 1703 N N . ILE A 1 207 ? -18.707 8.409 19.586 1.00 96.31 207 ILE A N 1
ATOM 1704 C CA . ILE A 1 207 ? -19.776 9.316 19.141 1.00 96.31 207 ILE A CA 1
ATOM 1705 C C . ILE A 1 207 ? -20.986 9.225 20.075 1.00 96.31 207 ILE A C 1
ATOM 1707 O O . ILE A 1 207 ? -21.477 10.252 20.539 1.00 96.31 207 ILE A O 1
ATOM 1711 N N . ALA A 1 208 ? -21.444 8.012 20.400 1.00 96.25 208 ALA A N 1
ATOM 1712 C CA . ALA A 1 208 ? -22.546 7.823 21.340 1.00 96.25 208 ALA A CA 1
ATOM 1713 C C . ALA A 1 208 ? -22.233 8.448 22.709 1.00 96.25 208 ALA A C 1
ATOM 1715 O O . ALA A 1 208 ? -23.098 9.075 23.320 1.00 96.25 208 ALA A O 1
ATOM 1716 N N . ARG A 1 209 ? -20.980 8.333 23.173 1.00 94.69 209 ARG A N 1
ATOM 1717 C CA . ARG A 1 209 ? -20.553 8.971 24.418 1.00 94.69 209 ARG A CA 1
ATOM 1718 C C . ARG A 1 209 ? -20.505 10.492 24.309 1.00 94.69 209 ARG A C 1
ATOM 1720 O O . ARG A 1 209 ? -20.951 11.149 25.240 1.00 94.69 209 ARG A O 1
ATOM 1727 N N . LEU A 1 210 ? -20.015 11.048 23.203 1.00 94.69 210 LEU A N 1
ATOM 1728 C CA . LEU A 1 210 ? -20.007 12.496 22.979 1.00 94.69 210 LEU A CA 1
ATOM 1729 C C . LEU A 1 210 ? -21.420 13.079 23.086 1.00 94.69 210 LEU A C 1
ATOM 1731 O O . LEU A 1 210 ? -21.609 14.055 23.803 1.00 94.69 210 LEU A O 1
ATOM 1735 N N . PHE A 1 211 ? -22.419 12.451 22.456 1.00 94.94 211 PHE A N 1
ATOM 1736 C CA . PHE A 1 211 ? -23.813 12.894 22.571 1.00 94.94 211 PHE A CA 1
ATOM 1737 C C . PHE A 1 211 ? -24.320 12.881 24.019 1.00 94.94 211 PHE A C 1
ATOM 1739 O O . PHE A 1 211 ? -24.960 13.841 24.444 1.00 94.94 211 PHE A O 1
ATOM 1746 N N . LEU A 1 212 ? -23.993 11.836 24.784 1.00 93.56 212 LEU A N 1
ATOM 1747 C CA . LEU A 1 212 ? -24.375 11.726 26.195 1.00 93.56 212 LEU A CA 1
ATOM 1748 C C . LEU A 1 212 ? -23.702 12.796 27.074 1.00 93.56 212 LEU A C 1
ATOM 1750 O O . LEU A 1 212 ? -24.304 13.322 28.005 1.00 93.56 212 LEU A O 1
ATOM 1754 N N . GLU A 1 213 ? -22.437 13.113 26.813 1.00 91.50 213 GLU A N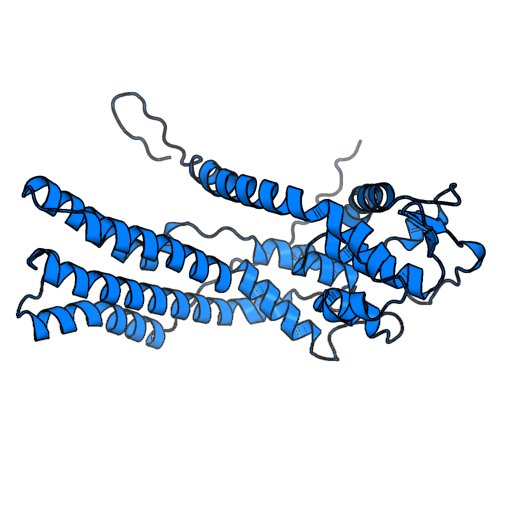 1
ATOM 1755 C CA . GLU A 1 213 ? -21.704 14.126 27.579 1.00 91.50 213 GLU A CA 1
ATOM 1756 C C . GLU A 1 213 ? -22.180 15.547 27.233 1.00 91.50 213 GLU A C 1
ATOM 1758 O O . GLU A 1 213 ? -22.302 16.380 28.131 1.00 91.50 213 GLU A O 1
ATOM 1763 N N . ILE A 1 214 ? -22.535 15.799 25.963 1.00 93.00 214 ILE A N 1
ATOM 1764 C CA . ILE A 1 214 ? -23.163 17.054 25.520 1.00 93.00 214 ILE A CA 1
ATOM 1765 C C . ILE A 1 214 ? -24.501 17.257 26.232 1.00 93.00 214 ILE A C 1
ATOM 1767 O O . ILE A 1 214 ? -24.744 18.339 26.762 1.00 93.00 214 ILE A O 1
ATOM 1771 N N . SER A 1 215 ? -25.353 16.226 26.302 1.00 93.12 215 SER A N 1
ATOM 1772 C CA . SER A 1 215 ? -26.648 16.342 26.986 1.00 93.12 215 SER A CA 1
ATOM 1773 C C . SER A 1 215 ? -26.515 16.602 28.488 1.00 93.12 215 SER A C 1
ATOM 1775 O O . SER A 1 215 ? -27.416 17.181 29.085 1.00 93.12 215 SER A O 1
ATOM 1777 N N . ASN A 1 216 ? -25.392 16.200 29.091 1.00 91.06 216 ASN A N 1
ATOM 1778 C CA . ASN A 1 216 ? -25.133 16.343 30.524 1.00 91.06 216 ASN A CA 1
ATOM 1779 C C . ASN A 1 216 ? -24.291 17.585 30.881 1.00 91.06 216 ASN A C 1
ATOM 1781 O O . ASN A 1 216 ? -24.029 17.809 32.059 1.00 91.06 216 ASN A O 1
ATOM 1785 N N . GLY A 1 217 ? -23.856 18.384 29.898 1.00 88.75 217 GLY A N 1
ATOM 1786 C CA . GLY A 1 217 ? -23.054 19.594 30.130 1.00 88.75 217 GLY A CA 1
ATOM 1787 C C . GLY A 1 217 ? -21.618 19.332 30.608 1.00 88.75 217 GLY A C 1
ATOM 1788 O O . GLY A 1 217 ? -21.007 20.198 31.235 1.00 88.75 217 GLY A O 1
ATOM 1789 N N . ASN A 1 218 ? -21.068 18.147 30.336 1.00 88.69 218 ASN A N 1
ATOM 1790 C CA . ASN A 1 218 ? -19.725 17.760 30.769 1.00 88.69 218 ASN A CA 1
ATOM 1791 C C . ASN A 1 218 ? -18.641 18.159 29.751 1.00 88.69 218 ASN A C 1
ATOM 1793 O O . ASN A 1 218 ? -18.907 18.376 28.570 1.00 88.69 218 ASN A O 1
ATOM 1797 N N . LYS A 1 219 ? -17.380 18.219 30.202 1.00 86.88 219 LYS A N 1
ATOM 1798 C CA . LYS A 1 219 ? -16.221 18.527 29.343 1.00 86.88 219 LYS A CA 1
ATOM 1799 C C . LYS A 1 219 ? -15.889 17.366 28.394 1.00 86.88 219 LYS A C 1
ATOM 1801 O O . LYS A 1 219 ? -15.830 16.216 28.827 1.00 86.88 219 LYS A O 1
ATOM 1806 N N . LEU A 1 220 ? -15.604 17.684 27.127 1.00 90.31 220 LEU A N 1
ATOM 1807 C CA . LEU A 1 220 ? -15.447 16.713 26.027 1.00 90.31 220 LEU A CA 1
ATOM 1808 C C . LEU A 1 220 ? -14.006 16.560 25.517 1.00 90.31 220 LEU A C 1
ATOM 1810 O O . LEU A 1 220 ? -13.706 15.593 24.815 1.00 90.31 220 LEU A O 1
ATOM 1814 N N . ASP A 1 221 ? -13.121 17.498 25.857 1.00 90.25 221 ASP A N 1
ATOM 1815 C CA . ASP A 1 221 ? -11.849 17.724 25.154 1.00 90.25 221 ASP A CA 1
ATOM 1816 C C . ASP A 1 221 ? -10.968 16.468 25.069 1.00 90.25 221 ASP A C 1
ATOM 1818 O O . ASP A 1 221 ? -10.461 16.122 24.001 1.00 90.25 221 ASP A O 1
ATOM 1822 N N . ASN A 1 222 ? -10.850 15.722 26.171 1.00 93.06 222 ASN A N 1
ATOM 1823 C CA . ASN A 1 222 ? -10.007 14.525 26.230 1.00 93.06 222 ASN A CA 1
ATOM 1824 C C . ASN A 1 222 ? -10.494 13.410 25.291 1.00 93.06 222 ASN A C 1
ATOM 1826 O O . ASN A 1 222 ? -9.681 12.760 24.637 1.00 93.06 222 ASN A O 1
ATOM 1830 N N . LEU A 1 223 ? -11.813 13.209 25.183 1.00 93.69 223 LEU A N 1
ATOM 1831 C CA . LEU A 1 223 ? -12.376 12.172 24.314 1.00 93.69 223 LEU A CA 1
ATOM 1832 C C . LEU A 1 223 ? -12.155 12.516 22.836 1.00 93.69 223 LEU A C 1
ATOM 1834 O O . LEU A 1 223 ? -11.835 11.640 22.035 1.00 93.69 223 LEU A O 1
ATOM 1838 N N . ILE A 1 224 ? -12.269 13.799 22.480 1.00 94.62 224 ILE A N 1
ATOM 1839 C CA . ILE A 1 224 ? -12.004 14.275 21.117 1.00 94.62 224 ILE A CA 1
ATOM 1840 C C . ILE A 1 224 ? -10.544 13.997 20.735 1.00 94.62 224 ILE A C 1
ATOM 1842 O O . ILE A 1 224 ? -10.284 13.455 19.658 1.00 94.62 224 ILE A O 1
ATOM 1846 N N . ILE A 1 225 ? -9.594 14.297 21.628 1.00 96.06 225 ILE A N 1
ATOM 1847 C CA . ILE A 1 225 ? -8.164 14.038 21.403 1.00 96.06 225 ILE A CA 1
ATOM 1848 C C . ILE A 1 225 ? -7.900 12.537 21.192 1.00 96.06 225 ILE A C 1
ATOM 1850 O O . ILE A 1 225 ? -7.203 12.163 20.245 1.00 96.06 225 ILE A O 1
ATOM 1854 N N . GLU A 1 226 ? -8.484 11.663 22.015 1.00 94.50 226 GLU A N 1
ATOM 1855 C CA . GLU A 1 226 ? -8.344 10.208 21.859 1.00 94.50 226 GLU A CA 1
ATOM 1856 C C . GLU A 1 226 ? -8.937 9.700 20.540 1.00 94.50 226 GLU A C 1
ATOM 1858 O O . GLU A 1 226 ? -8.329 8.867 19.861 1.00 94.50 226 GLU A O 1
ATOM 1863 N N . MET A 1 227 ? -10.093 10.228 20.129 1.00 96.06 227 MET A N 1
ATOM 1864 C CA . MET A 1 227 ? -10.701 9.894 18.841 1.00 96.06 227 MET A CA 1
ATOM 1865 C C . MET A 1 227 ? -9.813 10.328 17.668 1.00 96.06 227 MET A C 1
ATOM 1867 O O . MET A 1 227 ? -9.635 9.551 16.727 1.00 96.06 227 MET A O 1
ATOM 1871 N N . MET A 1 228 ? -9.198 11.515 17.727 1.00 95.81 228 MET A N 1
ATOM 1872 C CA . MET A 1 228 ? -8.239 11.969 16.711 1.00 95.81 228 MET A CA 1
ATOM 1873 C C . MET A 1 228 ? -7.000 11.067 16.649 1.00 95.81 228 MET A C 1
ATOM 1875 O O . MET A 1 228 ? -6.594 10.644 15.562 1.00 95.81 228 MET A O 1
ATOM 1879 N N . ALA A 1 229 ? -6.425 10.713 17.802 1.00 95.94 229 ALA A N 1
ATOM 1880 C CA . ALA A 1 229 ? -5.300 9.782 17.874 1.00 95.94 229 ALA A CA 1
ATOM 1881 C C . ALA A 1 229 ? -5.665 8.409 17.280 1.00 95.94 229 ALA A C 1
ATOM 1883 O O . ALA A 1 229 ? -4.887 7.825 16.519 1.00 95.94 229 ALA A O 1
ATOM 1884 N N . LEU A 1 230 ? -6.881 7.927 17.553 1.00 94.81 230 LEU A N 1
ATOM 1885 C CA . LEU A 1 230 ? -7.403 6.690 16.986 1.00 94.81 230 LEU A CA 1
ATOM 1886 C C . LEU A 1 230 ? -7.540 6.762 15.458 1.00 94.81 230 LEU A C 1
ATOM 1888 O O . LEU A 1 230 ? -7.173 5.805 14.782 1.00 94.81 230 LEU A O 1
ATOM 1892 N N . VAL A 1 231 ? -8.008 7.881 14.887 1.00 94.19 231 VAL A N 1
ATOM 1893 C CA . VAL A 1 231 ? -8.030 8.089 13.422 1.00 94.19 231 VAL A CA 1
ATOM 1894 C C . VAL A 1 231 ? -6.640 7.921 12.820 1.00 94.19 231 VAL A C 1
ATOM 1896 O O . VAL A 1 231 ? -6.475 7.150 11.871 1.00 94.19 231 VAL A O 1
ATOM 1899 N N . LEU A 1 232 ? -5.623 8.566 13.394 1.00 94.88 232 LEU A N 1
ATOM 1900 C CA . LEU A 1 232 ? -4.246 8.448 12.909 1.00 94.88 232 LEU A CA 1
ATOM 1901 C C . LEU A 1 232 ? -3.732 7.002 12.997 1.00 94.88 232 LEU A C 1
ATOM 1903 O O . LEU A 1 232 ? -3.155 6.490 12.029 1.00 94.88 232 LEU A O 1
ATOM 1907 N N . ALA A 1 233 ? -4.000 6.315 14.112 1.00 94.44 233 ALA A N 1
ATOM 1908 C CA . ALA A 1 233 ? -3.636 4.913 14.298 1.00 94.44 233 ALA A CA 1
ATOM 1909 C C . ALA A 1 233 ? -4.328 4.001 13.269 1.00 94.44 233 ALA A C 1
ATOM 1911 O O . ALA A 1 233 ? -3.665 3.202 12.599 1.00 94.44 233 ALA A O 1
ATOM 1912 N N . CYS A 1 234 ? -5.639 4.164 13.072 1.00 92.56 234 CYS A N 1
ATOM 1913 C CA . CYS A 1 234 ? -6.419 3.436 12.077 1.00 92.56 234 CYS A CA 1
ATOM 1914 C C . CYS A 1 234 ? -5.875 3.662 10.663 1.00 92.56 234 CYS A C 1
ATOM 1916 O O . CYS A 1 234 ? -5.682 2.692 9.934 1.00 92.56 234 CYS A O 1
ATOM 1918 N N . ILE A 1 235 ? -5.554 4.902 10.276 1.00 92.06 235 ILE A N 1
ATOM 1919 C CA . ILE A 1 235 ? -4.948 5.208 8.968 1.00 92.06 235 ILE A CA 1
ATOM 1920 C C . ILE A 1 235 ? -3.623 4.459 8.790 1.00 92.06 235 ILE A C 1
ATOM 1922 O O . ILE A 1 235 ? -3.400 3.835 7.745 1.00 92.06 235 ILE A O 1
ATOM 1926 N N . GLY A 1 236 ? -2.754 4.481 9.805 1.00 90.62 236 GLY A N 1
ATOM 1927 C CA . GLY A 1 236 ? -1.483 3.758 9.792 1.00 90.62 236 GLY A CA 1
ATOM 1928 C C . GLY A 1 236 ? -1.680 2.254 9.592 1.00 90.62 236 GLY A C 1
ATOM 1929 O O . GLY A 1 236 ? -1.120 1.662 8.664 1.00 90.62 236 GLY A O 1
ATOM 1930 N N . VAL A 1 237 ? -2.548 1.645 10.402 1.00 92.31 237 VAL A N 1
ATOM 1931 C CA . VAL A 1 237 ? -2.859 0.212 10.329 1.00 92.31 237 VAL A CA 1
ATOM 1932 C C . VAL A 1 237 ? -3.468 -0.140 8.971 1.00 92.31 237 VAL A C 1
ATOM 1934 O O . VAL A 1 237 ? -2.966 -1.039 8.295 1.00 92.31 237 VAL A O 1
ATOM 1937 N N . MET A 1 238 ? -4.481 0.600 8.511 1.00 89.88 238 MET A N 1
ATOM 1938 C CA . MET A 1 238 ? -5.141 0.382 7.219 1.00 89.88 238 MET A CA 1
ATOM 1939 C C . MET A 1 238 ? -4.157 0.404 6.049 1.00 89.88 238 MET A C 1
ATOM 1941 O O . MET A 1 238 ? -4.282 -0.421 5.141 1.00 89.88 238 MET A O 1
ATOM 1945 N N . LYS A 1 239 ? -3.160 1.300 6.066 1.00 87.44 239 LYS A N 1
ATOM 1946 C CA . LYS A 1 239 ? -2.101 1.335 5.046 1.00 87.44 239 LYS A CA 1
ATOM 1947 C C . LYS A 1 239 ? -1.246 0.066 5.087 1.00 87.44 239 LYS A C 1
ATOM 1949 O O . LYS A 1 239 ? -1.063 -0.568 4.041 1.00 87.44 239 LYS A O 1
ATOM 1954 N N . ILE A 1 240 ? -0.786 -0.336 6.275 1.00 87.94 240 ILE A N 1
ATOM 1955 C CA . ILE A 1 240 ? 0.113 -1.486 6.477 1.00 87.94 240 ILE A CA 1
ATOM 1956 C C . ILE A 1 240 ? -0.554 -2.803 6.063 1.00 87.94 240 ILE A C 1
ATOM 1958 O O . ILE A 1 240 ? 0.044 -3.575 5.307 1.00 87.94 240 ILE A O 1
ATOM 1962 N N . VAL A 1 241 ? -1.791 -3.050 6.509 1.00 90.12 241 VAL A N 1
ATOM 1963 C CA . VAL A 1 241 ? -2.507 -4.317 6.265 1.00 90.12 241 VAL A CA 1
ATOM 1964 C C . VAL A 1 241 ? -3.455 -4.271 5.063 1.00 90.12 241 VAL A C 1
ATOM 1966 O O . VAL A 1 241 ? -4.243 -5.192 4.859 1.00 90.12 241 VAL A O 1
ATOM 1969 N N . SER A 1 242 ? -3.387 -3.223 4.237 1.00 88.88 242 SER A N 1
ATOM 1970 C CA . SER A 1 242 ? -4.198 -3.131 3.020 1.00 88.88 242 SER A CA 1
ATOM 1971 C C . SER A 1 242 ? -3.966 -4.322 2.088 1.00 88.88 242 SER A C 1
ATOM 1973 O O . SER A 1 242 ? -2.848 -4.812 1.928 1.00 88.88 242 SER A O 1
ATOM 1975 N N . ARG A 1 243 ? -5.014 -4.736 1.370 1.00 89.12 243 ARG A N 1
ATOM 1976 C CA . ARG A 1 243 ? -4.926 -5.772 0.331 1.00 89.12 243 ARG A CA 1
ATOM 1977 C C . ARG A 1 243 ? -3.805 -5.492 -0.674 1.00 89.12 243 ARG A C 1
ATOM 1979 O O . ARG A 1 243 ? -3.005 -6.376 -0.964 1.00 89.12 243 ARG A O 1
ATOM 1986 N N . LYS A 1 244 ? -3.695 -4.246 -1.144 1.00 89.81 244 LYS A N 1
ATOM 1987 C CA . LYS A 1 244 ? -2.612 -3.790 -2.028 1.00 89.81 244 LYS A CA 1
ATOM 1988 C C . LYS A 1 244 ? -1.230 -4.021 -1.408 1.00 89.81 244 LYS A C 1
ATOM 1990 O O . LYS A 1 244 ? -0.348 -4.544 -2.087 1.00 89.81 244 LYS A O 1
ATOM 1995 N N . SER A 1 245 ? -1.048 -3.674 -0.132 1.00 88.88 245 SER A N 1
ATOM 1996 C CA . SER A 1 245 ? 0.188 -3.944 0.616 1.00 88.88 245 SER A CA 1
ATOM 1997 C C . SER A 1 245 ? 0.477 -5.445 0.702 1.00 88.88 245 SER A C 1
ATOM 1999 O O . SER A 1 245 ? 1.589 -5.872 0.394 1.00 88.88 245 SER A O 1
ATOM 2001 N N . LEU A 1 246 ? -0.529 -6.268 1.011 1.00 91.50 246 LEU A N 1
ATOM 2002 C CA . LEU A 1 246 ? -0.390 -7.724 1.100 1.00 91.50 246 LEU A CA 1
ATOM 2003 C C . LEU A 1 246 ? 0.027 -8.358 -0.236 1.00 91.50 246 LEU A C 1
ATOM 2005 O O . LEU A 1 246 ? 0.984 -9.135 -0.260 1.00 91.50 246 LEU A O 1
ATOM 2009 N N . VAL A 1 247 ? -0.622 -7.986 -1.349 1.00 92.00 247 VAL A N 1
ATOM 2010 C CA . VAL A 1 247 ? -0.246 -8.464 -2.693 1.00 92.00 247 VAL A CA 1
ATOM 2011 C C . VAL A 1 247 ? 1.189 -8.054 -3.019 1.00 92.00 247 VAL A C 1
ATOM 2013 O O . VAL A 1 247 ? 2.006 -8.902 -3.376 1.00 92.00 247 VAL A O 1
ATOM 2016 N N . LYS A 1 248 ? 1.533 -6.771 -2.843 1.00 92.00 248 LYS A N 1
ATOM 2017 C CA . LYS A 1 248 ? 2.894 -6.273 -3.095 1.00 92.00 248 LYS A CA 1
ATOM 2018 C C . LYS A 1 248 ? 3.935 -6.974 -2.225 1.00 92.00 248 LYS A C 1
ATOM 2020 O O . LYS A 1 248 ? 5.005 -7.319 -2.720 1.00 92.00 248 LYS A O 1
ATOM 2025 N N . ARG A 1 249 ? 3.628 -7.236 -0.952 1.00 91.25 249 ARG A N 1
ATOM 2026 C CA . ARG A 1 249 ? 4.508 -7.966 -0.031 1.00 91.25 249 ARG A CA 1
ATOM 2027 C C . ARG A 1 249 ? 4.763 -9.387 -0.523 1.00 91.25 249 ARG A C 1
ATOM 2029 O O . ARG A 1 249 ? 5.915 -9.812 -0.531 1.00 91.25 249 ARG A O 1
ATOM 2036 N N . LYS A 1 250 ? 3.723 -10.103 -0.961 1.00 92.88 250 LYS A N 1
ATOM 2037 C CA . LYS A 1 250 ? 3.869 -11.465 -1.490 1.00 92.88 250 LYS A CA 1
ATOM 2038 C C . LYS A 1 250 ? 4.671 -11.482 -2.791 1.00 92.88 250 LYS A C 1
ATOM 2040 O O . LYS A 1 250 ? 5.589 -12.287 -2.910 1.00 92.88 250 LYS A O 1
ATOM 2045 N N . VAL A 1 251 ? 4.411 -10.547 -3.705 1.00 91.31 251 VAL A N 1
ATOM 2046 C CA . VAL A 1 251 ? 5.218 -10.371 -4.924 1.00 91.31 251 VAL A CA 1
ATOM 2047 C C . VAL A 1 251 ? 6.687 -10.112 -4.569 1.00 91.31 251 VAL A C 1
ATOM 2049 O O . VAL A 1 251 ? 7.566 -10.808 -5.069 1.00 91.31 251 VAL A O 1
ATOM 2052 N N . LYS A 1 252 ? 6.966 -9.205 -3.621 1.00 90.31 252 LYS A N 1
ATOM 2053 C CA . LYS A 1 252 ? 8.325 -8.932 -3.116 1.00 90.31 252 LYS A CA 1
ATOM 2054 C C . LYS A 1 252 ? 9.005 -10.172 -2.523 1.00 90.31 252 LYS A C 1
ATOM 2056 O O . LYS A 1 252 ? 10.213 -10.319 -2.665 1.00 90.31 252 LYS A O 1
ATOM 2061 N N . GLN A 1 253 ? 8.262 -11.061 -1.865 1.00 89.88 253 GLN A N 1
ATOM 2062 C CA . GLN A 1 253 ? 8.795 -12.336 -1.366 1.00 89.88 253 GLN A CA 1
ATOM 2063 C C . GLN A 1 253 ? 9.125 -13.313 -2.502 1.00 89.88 253 GLN A C 1
ATOM 2065 O O . GLN A 1 253 ? 10.179 -13.942 -2.470 1.00 89.88 253 GLN A O 1
ATOM 2070 N N . MET A 1 254 ? 8.256 -13.427 -3.510 1.00 87.56 254 MET A N 1
ATOM 2071 C CA . MET A 1 254 ? 8.476 -14.322 -4.655 1.00 87.56 254 MET A CA 1
ATOM 2072 C C . MET A 1 254 ? 9.707 -13.915 -5.466 1.00 87.56 254 MET A C 1
ATOM 2074 O O . MET A 1 254 ? 10.492 -14.767 -5.860 1.00 87.56 254 MET A O 1
ATOM 2078 N N . ILE A 1 255 ? 9.925 -12.610 -5.604 1.00 86.19 255 ILE A N 1
ATOM 2079 C CA . ILE A 1 255 ? 11.095 -12.012 -6.253 1.00 86.19 255 ILE A CA 1
ATOM 2080 C C . ILE A 1 255 ? 12.409 -12.408 -5.569 1.00 86.19 255 ILE A C 1
ATOM 2082 O O . ILE A 1 255 ? 13.394 -12.706 -6.232 1.00 86.19 255 ILE A O 1
ATOM 2086 N N . LYS A 1 256 ? 12.427 -12.464 -4.234 1.00 82.69 256 LYS A N 1
ATOM 2087 C CA . LYS A 1 256 ? 13.620 -12.871 -3.477 1.00 82.69 256 LYS A CA 1
ATOM 2088 C C . LYS A 1 256 ? 13.963 -14.355 -3.633 1.00 82.69 256 LYS A C 1
ATOM 2090 O O . LYS A 1 256 ? 15.040 -14.766 -3.217 1.00 82.69 256 LYS A O 1
ATOM 2095 N N . THR A 1 257 ? 13.056 -15.164 -4.180 1.00 76.62 257 THR A N 1
ATOM 2096 C CA . THR A 1 257 ? 13.295 -16.594 -4.377 1.00 76.62 257 THR A CA 1
ATOM 2097 C C . THR A 1 257 ? 13.995 -16.786 -5.732 1.00 76.62 257 THR A C 1
ATOM 2099 O O . THR A 1 257 ? 13.414 -16.404 -6.748 1.00 76.62 257 THR A O 1
ATOM 2102 N N . PRO A 1 258 ? 15.197 -17.398 -5.799 1.00 58.16 258 PRO A N 1
ATOM 2103 C CA . PRO A 1 258 ? 16.038 -17.435 -7.010 1.00 58.16 258 PRO A CA 1
ATOM 2104 C C . PRO A 1 258 ? 15.362 -18.011 -8.263 1.00 58.16 258 PRO A C 1
ATOM 2106 O O . PRO A 1 258 ? 15.762 -17.719 -9.383 1.00 58.16 258 PRO A O 1
ATOM 2109 N N . LYS A 1 259 ? 14.310 -18.818 -8.086 1.00 57.75 259 LYS A N 1
ATOM 2110 C CA . LYS A 1 259 ? 13.551 -19.448 -9.176 1.00 57.75 259 LYS A CA 1
ATOM 2111 C C . LYS A 1 259 ? 12.602 -18.491 -9.919 1.00 57.75 259 LYS A C 1
ATOM 2113 O O . LYS A 1 259 ? 12.035 -18.889 -10.930 1.00 57.75 259 LYS A O 1
ATOM 2118 N N . GLY A 1 260 ? 12.377 -17.275 -9.412 1.00 52.38 260 GLY A N 1
ATOM 2119 C CA . GLY A 1 260 ? 11.266 -16.416 -9.841 1.00 52.38 260 GLY A CA 1
ATOM 2120 C C . GLY A 1 260 ? 11.591 -15.305 -10.840 1.00 52.38 260 GLY A C 1
ATOM 2121 O O . GLY A 1 260 ? 10.656 -14.704 -11.361 1.00 52.38 260 GLY A O 1
ATOM 2122 N N . ILE A 1 261 ? 12.865 -14.992 -11.104 1.00 60.06 261 ILE A N 1
ATOM 2123 C CA . ILE A 1 261 ? 13.229 -13.813 -11.907 1.00 60.06 261 ILE A CA 1
ATOM 2124 C C . ILE A 1 261 ? 14.240 -14.184 -12.973 1.00 60.06 261 ILE A C 1
ATOM 2126 O O . ILE A 1 261 ? 15.342 -14.644 -12.681 1.00 60.06 261 ILE A O 1
ATOM 2130 N N . ARG A 1 262 ? 13.890 -13.885 -14.225 1.00 61.09 262 ARG A N 1
ATOM 2131 C CA . ARG A 1 262 ? 14.873 -13.771 -15.300 1.00 61.09 262 ARG A CA 1
ATOM 2132 C C . ARG A 1 262 ? 15.696 -12.514 -15.047 1.00 61.09 262 ARG A C 1
ATOM 2134 O O . ARG A 1 262 ? 15.316 -11.426 -15.474 1.00 61.09 262 ARG A O 1
ATOM 2141 N N . LEU A 1 263 ? 16.779 -12.658 -14.287 1.00 62.03 263 LEU A N 1
ATOM 2142 C CA . LEU A 1 263 ? 17.778 -11.605 -14.161 1.00 62.03 263 LEU A CA 1
ATOM 2143 C C . LEU A 1 263 ? 18.301 -11.308 -15.564 1.00 62.03 263 LEU A C 1
ATOM 2145 O O . LEU A 1 263 ? 18.776 -12.199 -16.268 1.00 62.03 263 LEU A O 1
ATOM 2149 N N . LEU A 1 264 ? 18.161 -10.054 -15.975 1.00 59.34 264 LEU A N 1
ATOM 2150 C CA . LEU A 1 264 ? 18.756 -9.548 -17.200 1.00 59.34 264 LEU A CA 1
ATOM 2151 C C . LEU A 1 264 ? 20.272 -9.683 -17.005 1.00 59.34 264 LEU A C 1
ATOM 2153 O O . LEU A 1 264 ? 20.801 -9.059 -16.100 1.00 59.34 264 LEU A O 1
ATOM 2157 N N . HIS A 1 265 ? 20.938 -10.568 -17.749 1.00 58.16 265 HIS A N 1
ATOM 2158 C CA . HIS A 1 265 ? 22.403 -10.739 -17.736 1.00 58.16 265 HIS A CA 1
ATOM 2159 C C . HIS A 1 265 ? 23.045 -11.080 -16.371 1.00 58.16 265 HIS A C 1
ATOM 2161 O O . HIS A 1 265 ? 24.212 -10.779 -16.152 1.00 58.16 265 HIS A O 1
ATOM 2167 N N . GLY A 1 266 ? 22.306 -11.698 -15.436 1.00 60.03 266 GLY A N 1
ATOM 2168 C CA . GLY A 1 266 ? 22.820 -11.961 -14.077 1.00 60.03 266 GLY A CA 1
ATOM 2169 C C . GLY A 1 266 ? 23.046 -10.685 -13.256 1.00 60.03 266 GLY A C 1
ATOM 2170 O O . GLY A 1 266 ? 23.770 -10.691 -12.263 1.00 60.03 266 GLY A O 1
ATOM 2171 N N . ASP A 1 267 ? 22.435 -9.579 -13.680 1.00 64.56 267 ASP A N 1
ATOM 2172 C CA . ASP A 1 267 ? 22.935 -8.261 -13.348 1.00 64.56 267 ASP A CA 1
ATOM 2173 C C . ASP A 1 267 ? 22.286 -7.711 -12.071 1.00 64.56 267 ASP A C 1
ATOM 2175 O O . ASP A 1 267 ? 21.182 -7.151 -12.047 1.00 64.56 267 ASP A O 1
ATOM 2179 N N . TYR A 1 268 ? 22.991 -7.934 -10.963 1.00 73.94 268 TYR A N 1
ATOM 2180 C CA . TYR A 1 268 ? 22.497 -7.713 -9.608 1.00 73.94 268 TYR A CA 1
ATOM 2181 C C . TYR A 1 268 ? 22.227 -6.230 -9.301 1.00 73.94 268 TYR A C 1
ATOM 2183 O O . TYR A 1 268 ? 21.309 -5.931 -8.544 1.00 73.94 268 TYR A O 1
ATOM 2191 N N . VAL A 1 269 ? 22.934 -5.284 -9.934 1.00 73.06 269 VAL A N 1
ATOM 2192 C CA . VAL A 1 269 ? 22.790 -3.844 -9.631 1.00 73.06 269 VAL A CA 1
ATOM 2193 C C . VAL A 1 269 ? 21.457 -3.272 -10.119 1.00 73.06 269 VAL A C 1
ATOM 2195 O O . VAL A 1 269 ? 20.811 -2.532 -9.382 1.00 73.06 269 VAL A O 1
ATOM 2198 N N . VAL A 1 270 ? 20.990 -3.639 -11.320 1.00 78.69 270 VAL A N 1
ATOM 2199 C CA . VAL A 1 270 ? 19.679 -3.184 -11.837 1.00 78.69 270 VAL A CA 1
ATOM 2200 C C . VAL A 1 270 ? 18.556 -3.746 -10.966 1.00 78.69 270 VAL A C 1
ATOM 2202 O O . VAL A 1 270 ? 17.606 -3.043 -10.616 1.00 78.69 270 VAL A O 1
ATOM 2205 N N . TYR A 1 271 ? 18.699 -5.008 -10.564 1.00 80.81 271 TYR A N 1
ATOM 2206 C CA . TYR A 1 271 ? 17.790 -5.688 -9.652 1.00 80.81 271 TYR A CA 1
ATOM 2207 C C . TYR A 1 271 ? 17.772 -5.058 -8.245 1.00 80.81 271 TYR A C 1
ATOM 2209 O O . TYR A 1 271 ? 16.700 -4.775 -7.703 1.00 80.81 271 TYR A O 1
ATOM 2217 N N . GLU A 1 272 ? 18.937 -4.780 -7.656 1.00 80.56 272 GLU A N 1
ATOM 2218 C CA . GLU A 1 272 ? 19.032 -4.110 -6.359 1.00 80.56 272 GLU A CA 1
ATOM 2219 C C . GLU A 1 272 ? 18.503 -2.686 -6.426 1.00 80.56 272 GLU A C 1
ATOM 2221 O O . GLU A 1 272 ? 17.755 -2.273 -5.538 1.00 80.56 272 GLU A O 1
ATOM 2226 N N . PHE A 1 273 ? 18.809 -1.947 -7.493 1.00 80.75 273 PHE A N 1
ATOM 2227 C CA . PHE A 1 273 ? 18.273 -0.611 -7.680 1.00 80.75 273 PHE A CA 1
ATOM 2228 C C . PHE A 1 273 ? 16.748 -0.665 -7.724 1.00 80.75 273 PHE A C 1
ATOM 2230 O O . PHE A 1 273 ? 16.087 0.009 -6.928 1.00 80.75 273 PHE A O 1
ATOM 2237 N N . ALA A 1 274 ? 16.177 -1.506 -8.587 1.00 78.31 274 ALA A N 1
ATOM 2238 C CA . ALA A 1 274 ? 14.737 -1.713 -8.708 1.00 78.31 274 ALA A CA 1
ATOM 2239 C C . ALA A 1 274 ? 14.044 -1.913 -7.346 1.00 78.31 274 ALA A C 1
ATOM 2241 O O . ALA A 1 274 ? 12.991 -1.316 -7.105 1.00 78.31 274 ALA A O 1
ATOM 2242 N N . LEU A 1 275 ? 14.657 -2.681 -6.436 1.00 78.12 275 LEU A N 1
ATOM 2243 C CA . LEU A 1 275 ? 14.046 -3.080 -5.164 1.00 78.12 275 LEU A CA 1
ATOM 2244 C C . LEU A 1 275 ? 14.429 -2.242 -3.933 1.00 78.12 275 LEU A C 1
ATOM 2246 O O . LEU A 1 275 ? 13.644 -2.206 -2.977 1.00 78.12 275 LEU A O 1
ATOM 2250 N N . LYS A 1 276 ? 15.615 -1.617 -3.906 1.00 76.06 276 LYS A N 1
ATOM 2251 C CA . LYS A 1 276 ? 16.203 -1.005 -2.696 1.00 76.06 276 LYS A CA 1
ATOM 2252 C C . LYS A 1 276 ? 16.578 0.481 -2.802 1.00 76.06 276 LYS A C 1
ATOM 2254 O O . LYS A 1 276 ? 16.945 1.051 -1.785 1.00 76.06 276 LYS A O 1
ATOM 2259 N N . ARG A 1 277 ? 16.420 1.142 -3.957 1.00 66.31 277 ARG A N 1
ATOM 2260 C CA . ARG A 1 277 ? 16.636 2.595 -4.221 1.00 66.31 277 ARG A CA 1
ATOM 2261 C C . ARG A 1 277 ? 17.839 3.292 -3.589 1.00 66.31 277 ARG A C 1
ATOM 2263 O O . ARG A 1 277 ? 18.719 3.701 -4.334 1.00 66.31 277 ARG A O 1
ATOM 2270 N N . LYS A 1 278 ? 17.815 3.528 -2.280 1.00 60.50 278 LYS A N 1
ATOM 2271 C CA . LYS A 1 278 ? 18.772 4.387 -1.577 1.00 60.50 278 LYS A CA 1
ATOM 2272 C C . LYS A 1 278 ? 20.192 3.821 -1.615 1.00 60.50 278 LYS A C 1
ATOM 2274 O O . LYS A 1 278 ? 21.092 4.524 -2.038 1.00 60.50 278 LYS A O 1
ATOM 2279 N N . GLU A 1 279 ? 20.353 2.530 -1.331 1.00 59.72 279 GLU A N 1
ATOM 2280 C CA . GLU A 1 279 ? 21.676 1.884 -1.216 1.00 59.72 279 GLU A CA 1
ATOM 2281 C C . GLU A 1 279 ? 22.485 1.842 -2.526 1.00 59.72 279 GLU A C 1
ATOM 2283 O O . GLU A 1 279 ? 23.686 1.594 -2.497 1.00 59.72 279 GLU A O 1
ATOM 2288 N N . VAL A 1 280 ? 21.839 2.033 -3.682 1.00 59.12 280 VAL A N 1
ATOM 2289 C CA . VAL A 1 280 ? 22.480 1.831 -4.991 1.00 59.12 280 VAL A CA 1
ATOM 2290 C C . VAL A 1 280 ? 22.860 3.145 -5.668 1.00 59.12 280 VAL A C 1
ATOM 2292 O O . VAL A 1 280 ? 23.884 3.177 -6.335 1.00 59.12 280 VAL A O 1
ATOM 2295 N N . ILE A 1 281 ? 22.101 4.233 -5.478 1.00 63.16 281 ILE A N 1
ATOM 2296 C CA . ILE A 1 281 ? 22.442 5.547 -6.067 1.00 63.16 281 ILE A CA 1
ATOM 2297 C C . ILE A 1 281 ? 23.783 6.048 -5.527 1.00 63.16 281 ILE A C 1
ATOM 2299 O O . ILE A 1 281 ? 24.597 6.549 -6.292 1.00 63.16 281 ILE A O 1
ATOM 2303 N N . GLU A 1 282 ? 24.041 5.829 -4.239 1.00 62.47 282 GLU A N 1
ATOM 2304 C CA . GLU A 1 282 ? 25.285 6.218 -3.562 1.00 62.47 282 GLU A CA 1
ATOM 2305 C C . GLU A 1 282 ? 26.528 5.484 -4.097 1.00 62.47 282 GLU A C 1
ATOM 2307 O O . GLU A 1 282 ? 27.647 5.923 -3.859 1.00 62.47 282 GLU A O 1
ATOM 2312 N N . ARG A 1 283 ? 26.352 4.379 -4.835 1.00 64.81 283 ARG A N 1
ATOM 2313 C CA . ARG A 1 283 ? 27.454 3.586 -5.408 1.00 64.81 283 ARG A CA 1
ATOM 2314 C C . ARG A 1 283 ? 27.826 3.983 -6.838 1.00 64.81 283 ARG A C 1
ATOM 2316 O O . ARG A 1 283 ? 28.782 3.432 -7.375 1.00 64.81 283 ARG A O 1
ATOM 2323 N N . TYR A 1 284 ? 27.082 4.893 -7.468 1.00 68.50 284 TYR A N 1
ATOM 2324 C CA . TYR A 1 284 ? 27.418 5.414 -8.794 1.00 68.50 284 TYR A CA 1
ATOM 2325 C C . TYR A 1 284 ? 28.244 6.691 -8.666 1.00 68.50 284 TYR A C 1
ATOM 2327 O O . TYR A 1 284 ? 27.868 7.583 -7.911 1.00 68.50 284 TYR A O 1
ATOM 2335 N N . ALA A 1 285 ? 29.320 6.806 -9.453 1.00 67.00 285 ALA A N 1
ATOM 2336 C CA . ALA A 1 285 ? 30.101 8.043 -9.559 1.00 67.00 285 ALA A CA 1
ATOM 2337 C C . ALA A 1 285 ? 29.210 9.236 -9.964 1.00 67.00 285 ALA A C 1
ATOM 2339 O O . ALA A 1 285 ? 29.309 10.313 -9.386 1.00 67.00 285 ALA A O 1
ATOM 2340 N N . ASP A 1 286 ? 28.232 8.987 -10.842 1.00 72.00 286 ASP A N 1
ATOM 2341 C CA . ASP A 1 286 ? 27.222 9.966 -11.272 1.00 72.00 286 ASP A CA 1
ATOM 2342 C C . ASP A 1 286 ? 25.978 10.002 -10.365 1.00 72.00 286 ASP A C 1
ATOM 2344 O O . ASP A 1 286 ? 24.934 10.556 -10.721 1.00 72.00 286 ASP A O 1
ATOM 2348 N N . GLY A 1 287 ? 26.050 9.383 -9.183 1.00 73.88 287 GLY A N 1
ATOM 2349 C CA . GLY A 1 287 ? 24.924 9.201 -8.272 1.00 73.88 287 GLY A CA 1
ATOM 2350 C C . GLY A 1 287 ? 24.266 10.513 -7.851 1.00 73.88 287 GLY A C 1
ATOM 2351 O O . GLY A 1 287 ? 23.046 10.558 -7.723 1.00 73.88 287 GLY A O 1
ATOM 2352 N N . ILE A 1 288 ? 25.045 11.589 -7.706 1.00 74.06 288 ILE A N 1
ATOM 2353 C CA . ILE A 1 288 ? 24.545 12.928 -7.354 1.00 74.06 288 ILE A CA 1
ATOM 2354 C C . ILE A 1 288 ? 23.709 13.517 -8.495 1.00 74.06 288 ILE A C 1
ATOM 2356 O O . ILE A 1 288 ? 22.593 13.976 -8.261 1.00 74.06 288 ILE A O 1
ATOM 2360 N N . VAL A 1 289 ? 24.200 13.451 -9.735 1.00 77.62 289 VAL A N 1
ATOM 2361 C CA . VAL A 1 289 ? 23.488 13.991 -10.905 1.00 77.62 289 VAL A CA 1
ATOM 2362 C C . VAL A 1 289 ? 22.241 13.151 -11.206 1.00 77.62 289 VAL A C 1
ATOM 2364 O O . VAL A 1 289 ? 21.170 13.685 -11.487 1.00 77.62 289 VAL A O 1
ATOM 2367 N N . LEU A 1 290 ? 22.321 11.826 -11.047 1.00 80.62 290 LEU A N 1
ATOM 2368 C CA . LEU A 1 290 ? 21.150 10.950 -11.130 1.00 80.62 290 LEU A CA 1
ATOM 2369 C C . LEU A 1 290 ? 20.150 11.205 -10.000 1.00 80.62 290 LEU A C 1
ATOM 2371 O O . LEU A 1 290 ? 18.946 11.150 -10.235 1.00 80.62 290 LEU A O 1
ATOM 2375 N N . ALA A 1 291 ? 20.612 11.479 -8.778 1.00 79.06 291 ALA A N 1
ATOM 2376 C CA . ALA A 1 291 ? 19.741 11.836 -7.664 1.00 79.06 291 ALA A CA 1
ATOM 2377 C C . ALA A 1 291 ? 19.011 13.155 -7.920 1.00 79.06 291 ALA A C 1
ATOM 2379 O O . ALA A 1 291 ? 17.837 13.249 -7.577 1.00 79.06 291 ALA A O 1
ATOM 2380 N N . ASP A 1 292 ? 19.671 14.125 -8.549 1.00 78.94 292 ASP A N 1
ATOM 2381 C CA . ASP A 1 292 ? 19.099 15.408 -8.951 1.00 78.94 292 ASP A CA 1
ATOM 2382 C C . ASP A 1 292 ? 18.016 15.223 -10.034 1.00 78.94 292 ASP A C 1
ATOM 2384 O O . ASP A 1 292 ? 16.851 15.576 -9.828 1.00 78.94 292 ASP A O 1
ATOM 2388 N N . ILE A 1 293 ? 18.340 14.507 -11.119 1.00 81.31 293 ILE A N 1
ATOM 2389 C CA . ILE A 1 293 ? 17.398 14.186 -12.209 1.00 81.31 293 ILE A CA 1
ATOM 2390 C C . ILE A 1 293 ? 16.212 13.350 -11.706 1.00 81.31 293 ILE A C 1
ATOM 2392 O O . ILE A 1 293 ? 15.063 13.575 -12.083 1.00 81.31 293 ILE A O 1
ATOM 2396 N N . PHE A 1 294 ? 16.455 12.384 -10.816 1.00 81.44 294 PHE A N 1
ATOM 2397 C CA . PHE A 1 294 ? 15.407 11.529 -10.247 1.00 81.44 294 PHE A CA 1
ATOM 2398 C C . PHE A 1 294 ? 14.694 12.139 -9.030 1.00 81.44 294 PHE A C 1
ATOM 2400 O O . PHE A 1 294 ? 13.716 11.552 -8.545 1.00 81.44 294 PHE A O 1
ATOM 2407 N N . GLY A 1 295 ? 15.218 13.233 -8.477 1.00 67.25 295 GLY A N 1
ATOM 2408 C CA . GLY A 1 295 ? 14.818 13.826 -7.202 1.00 67.25 295 GLY A CA 1
ATOM 2409 C C . GLY A 1 295 ? 13.906 15.037 -7.348 1.00 67.25 295 GLY A C 1
ATOM 2410 O O . GLY A 1 295 ? 13.020 15.204 -6.510 1.00 67.25 295 GLY A O 1
ATOM 2411 N N . LEU A 1 296 ? 14.062 15.819 -8.419 1.00 53.31 296 LEU A N 1
ATOM 2412 C CA . LEU A 1 296 ? 13.299 17.055 -8.627 1.00 53.31 296 LEU A CA 1
ATOM 2413 C C . LEU A 1 296 ? 11.851 16.835 -9.101 1.00 53.31 296 LEU A C 1
ATOM 2415 O O . LEU A 1 296 ? 10.978 17.616 -8.744 1.00 53.31 296 LEU A O 1
ATOM 2419 N N . GLY A 1 297 ? 11.553 15.743 -9.808 1.00 50.56 297 GLY A N 1
ATOM 2420 C CA . GLY A 1 297 ? 10.181 15.415 -10.236 1.00 50.56 297 GLY A CA 1
ATOM 2421 C C . GLY A 1 297 ? 9.215 14.960 -9.118 1.00 50.56 297 GLY A C 1
ATOM 2422 O O . GLY A 1 297 ? 8.091 15.446 -9.060 1.00 50.56 297 GLY A O 1
ATOM 2423 N N . PRO A 1 298 ? 9.585 14.055 -8.185 1.00 52.88 298 PRO A N 1
ATOM 2424 C CA . PRO A 1 298 ? 8.563 13.362 -7.394 1.00 52.88 298 PRO A CA 1
ATOM 2425 C C . PRO A 1 298 ? 8.177 13.984 -6.048 1.00 52.88 298 PRO A C 1
ATOM 2427 O O . PRO A 1 298 ? 7.291 13.438 -5.404 1.00 52.88 298 PRO A O 1
ATOM 2430 N N . VAL A 1 299 ? 8.849 15.009 -5.511 1.00 48.72 299 VAL A N 1
ATOM 2431 C CA . VAL A 1 299 ? 8.525 15.482 -4.141 1.00 48.72 299 VAL A CA 1
ATOM 2432 C C . VAL A 1 299 ? 7.275 16.362 -4.139 1.00 48.72 299 VAL A C 1
ATOM 2434 O O . VAL A 1 299 ? 6.349 16.086 -3.374 1.00 48.72 299 VAL A O 1
ATOM 2437 N N . ALA A 1 300 ? 7.207 17.344 -5.040 1.00 45.28 300 ALA A N 1
ATOM 2438 C CA . ALA A 1 300 ? 6.018 18.174 -5.229 1.00 45.28 300 ALA A CA 1
ATOM 2439 C C . ALA A 1 300 ? 4.828 17.329 -5.713 1.00 45.28 300 ALA A C 1
ATOM 2441 O O . ALA A 1 300 ? 3.747 17.396 -5.127 1.00 45.28 300 ALA A O 1
ATOM 2442 N N . ASP A 1 301 ? 5.061 16.421 -6.666 1.00 49.84 301 ASP A N 1
ATOM 2443 C CA . ASP A 1 301 ? 4.034 15.504 -7.164 1.00 49.84 301 ASP A CA 1
ATOM 2444 C C . ASP A 1 301 ? 3.597 14.469 -6.125 1.00 49.84 301 ASP A C 1
ATOM 2446 O O . ASP A 1 301 ? 2.447 14.049 -6.143 1.00 49.84 301 ASP A O 1
ATOM 2450 N N . ARG A 1 302 ? 4.445 14.043 -5.178 1.00 51.44 302 ARG A N 1
ATOM 2451 C CA . ARG A 1 302 ? 4.015 13.136 -4.094 1.00 51.44 302 ARG A CA 1
ATOM 2452 C C . ARG A 1 302 ? 3.192 13.840 -3.036 1.00 51.44 302 ARG A C 1
ATOM 2454 O O . ARG A 1 302 ? 2.289 13.206 -2.504 1.00 51.44 302 ARG A O 1
ATOM 2461 N N . ILE A 1 303 ? 3.502 15.094 -2.713 1.00 52.75 303 ILE A N 1
ATOM 2462 C CA . ILE A 1 303 ? 2.700 15.882 -1.770 1.00 52.75 303 ILE A CA 1
ATOM 2463 C C . ILE A 1 303 ? 1.357 16.215 -2.421 1.00 52.75 303 ILE A C 1
ATOM 2465 O O . ILE A 1 303 ? 0.317 15.914 -1.841 1.00 52.75 303 ILE A O 1
ATOM 2469 N N . SER A 1 304 ? 1.379 16.704 -3.664 1.00 48.31 304 SER A N 1
ATOM 2470 C CA . SER A 1 304 ? 0.181 16.969 -4.462 1.00 48.31 304 SER A CA 1
ATOM 2471 C C . SER A 1 304 ? -0.663 15.707 -4.648 1.00 48.31 304 SER A C 1
ATOM 2473 O O . SER A 1 304 ? -1.819 15.702 -4.251 1.00 48.31 304 SER A O 1
ATOM 2475 N N . ASN A 1 305 ? -0.091 14.584 -5.102 1.00 48.72 305 ASN A N 1
ATOM 2476 C CA . ASN A 1 305 ? -0.834 13.327 -5.256 1.00 48.72 305 ASN A CA 1
ATOM 2477 C C . ASN A 1 305 ? -1.278 12.718 -3.922 1.00 48.72 305 ASN A C 1
ATOM 2479 O O . ASN A 1 305 ? -2.281 12.017 -3.899 1.00 48.72 305 ASN A O 1
ATOM 2483 N N . ALA A 1 306 ? -0.566 12.923 -2.809 1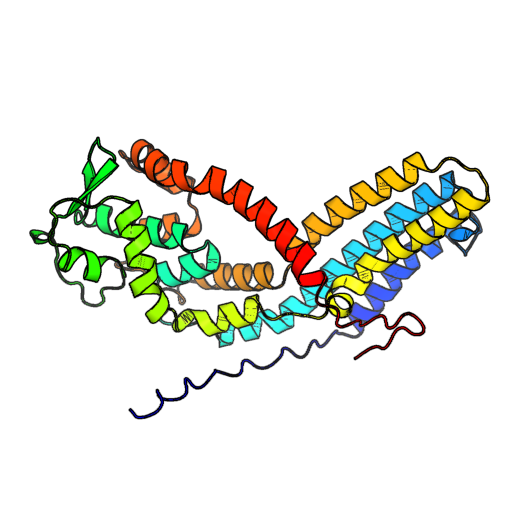.00 51.91 306 ALA A N 1
ATOM 2484 C CA . ALA A 1 306 ? -1.031 12.449 -1.504 1.00 51.91 306 ALA A CA 1
ATOM 2485 C C . ALA A 1 306 ? -2.250 13.244 -1.018 1.00 51.91 306 ALA A C 1
ATOM 2487 O O . ALA A 1 306 ? -3.170 12.645 -0.465 1.00 51.91 306 ALA A O 1
ATOM 2488 N N . ILE A 1 307 ? -2.264 14.559 -1.258 1.00 53.41 307 ILE A N 1
ATOM 2489 C CA . ILE A 1 307 ? -3.406 15.438 -0.989 1.00 53.41 307 ILE A CA 1
ATOM 2490 C C . ILE A 1 307 ? -4.554 15.102 -1.950 1.00 53.41 307 ILE A C 1
ATOM 2492 O O . ILE A 1 307 ? -5.672 14.884 -1.500 1.00 53.41 307 ILE A O 1
ATOM 2496 N N . TRP A 1 308 ? -4.273 14.953 -3.246 1.00 53.88 308 TRP A N 1
ATOM 2497 C CA . TRP A 1 308 ? -5.251 14.587 -4.273 1.00 53.88 308 TRP A CA 1
ATOM 2498 C C . TRP A 1 308 ? -5.862 13.216 -3.977 1.00 53.88 308 TRP A C 1
ATOM 2500 O O . TRP A 1 308 ? -7.070 13.120 -3.882 1.00 53.88 308 TRP A O 1
ATOM 2510 N N . LEU A 1 309 ? -5.072 12.168 -3.710 1.00 53.22 309 LEU A N 1
ATOM 2511 C CA . LEU A 1 309 ? -5.585 10.833 -3.360 1.00 53.22 309 LEU A CA 1
ATOM 2512 C C . LEU A 1 309 ? -6.365 10.812 -2.042 1.00 53.22 309 LEU A C 1
ATOM 2514 O O . LEU A 1 309 ? -7.239 9.966 -1.876 1.00 53.22 309 LEU A O 1
ATOM 2518 N N . PHE A 1 310 ? -6.039 11.691 -1.092 1.00 55.56 310 PHE A N 1
ATOM 2519 C CA . PHE A 1 310 ? -6.844 11.863 0.116 1.00 55.56 310 PHE A CA 1
ATOM 2520 C C . PHE A 1 310 ? -8.202 12.494 -0.221 1.00 55.56 310 PHE A C 1
ATOM 2522 O O . PHE A 1 310 ? -9.227 11.997 0.234 1.00 55.56 310 PHE A O 1
ATOM 2529 N N . LEU A 1 311 ? -8.213 13.517 -1.080 1.00 50.97 311 LEU A N 1
ATOM 2530 C CA . LEU A 1 311 ? -9.429 14.164 -1.574 1.00 50.97 311 LEU A CA 1
ATOM 2531 C C . LEU A 1 311 ? -10.248 13.253 -2.508 1.00 50.97 311 LEU A C 1
ATOM 2533 O O . LEU A 1 311 ? -11.466 13.264 -2.427 1.00 50.97 311 LEU A O 1
ATOM 2537 N N . GLU A 1 312 ? -9.623 12.418 -3.340 1.00 51.41 312 GLU A N 1
ATOM 2538 C CA . GLU A 1 312 ? -10.289 11.431 -4.206 1.00 51.41 312 GLU A CA 1
ATOM 2539 C C . GLU A 1 312 ? -10.883 10.300 -3.397 1.00 51.41 312 GLU A C 1
ATOM 2541 O O . GLU A 1 312 ? -11.997 9.885 -3.664 1.00 51.41 312 GLU A O 1
ATOM 2546 N N . ALA A 1 313 ? -10.164 9.813 -2.384 1.00 52.31 313 ALA A N 1
ATOM 2547 C CA . ALA A 1 313 ? -10.712 8.826 -1.468 1.00 52.31 313 ALA A CA 1
ATOM 2548 C C . ALA A 1 313 ? -11.902 9.392 -0.678 1.00 52.31 313 ALA A C 1
ATOM 2550 O O . ALA A 1 313 ? -12.804 8.633 -0.352 1.00 52.31 313 ALA A O 1
ATOM 2551 N N . ALA A 1 314 ? -11.912 10.700 -0.400 1.00 49.69 314 ALA A N 1
ATOM 2552 C CA . ALA A 1 314 ? -13.051 11.385 0.205 1.00 49.69 314 ALA A CA 1
ATOM 2553 C C . ALA A 1 314 ? -14.197 11.647 -0.796 1.00 49.69 314 ALA A C 1
ATOM 2555 O O . ALA A 1 314 ? -15.356 11.601 -0.407 1.00 49.69 314 ALA A O 1
ATOM 2556 N N . LYS A 1 315 ? -13.886 11.887 -2.078 1.00 43.81 315 LYS A N 1
ATOM 2557 C CA . LYS A 1 315 ? -14.853 12.222 -3.138 1.00 43.81 315 LYS A CA 1
ATOM 2558 C C . LYS A 1 315 ? -15.476 10.995 -3.815 1.00 43.81 315 LYS A C 1
ATOM 2560 O O . LYS A 1 315 ? -16.656 11.015 -4.129 1.00 43.81 315 LYS A O 1
ATOM 2565 N N . GLU A 1 316 ? -14.726 9.906 -3.994 1.00 47.50 316 GLU A N 1
ATOM 2566 C CA . GLU A 1 316 ? -15.267 8.608 -4.439 1.00 47.50 316 GLU A CA 1
ATOM 2567 C C . GLU A 1 316 ? -16.212 7.981 -3.390 1.00 47.50 316 GLU A C 1
ATOM 2569 O O . GLU A 1 316 ? -16.934 7.042 -3.720 1.00 47.50 316 GLU A O 1
ATOM 2574 N N . ASP A 1 317 ? -16.228 8.488 -2.149 1.00 44.88 317 ASP A N 1
ATOM 2575 C CA . ASP A 1 317 ? -17.186 8.108 -1.096 1.00 44.88 317 ASP A CA 1
ATOM 2576 C C . ASP A 1 317 ? -18.507 8.919 -1.155 1.00 44.88 317 ASP A C 1
ATOM 2578 O O . ASP A 1 317 ? -19.456 8.569 -0.454 1.00 44.88 317 ASP A O 1
ATOM 2582 N N . GLU A 1 318 ? -18.623 9.946 -2.015 1.00 42.22 318 GLU A N 1
ATOM 2583 C CA . GLU A 1 318 ? -19.892 10.664 -2.268 1.00 42.22 318 GLU A CA 1
ATOM 2584 C C . GLU A 1 318 ? -20.773 10.002 -3.344 1.00 42.22 318 GLU A C 1
ATOM 2586 O O . GLU A 1 318 ? -21.947 10.346 -3.465 1.00 42.22 318 GLU A O 1
ATOM 2591 N N . ASP A 1 319 ? -20.284 8.978 -4.054 1.00 40.25 319 ASP A N 1
ATOM 2592 C CA . ASP A 1 319 ? -21.099 8.153 -4.964 1.00 40.25 319 ASP A CA 1
ATOM 2593 C C . ASP A 1 319 ? -21.937 7.103 -4.193 1.00 40.25 319 ASP A C 1
ATOM 2595 O O . ASP A 1 319 ? -22.019 5.923 -4.551 1.00 40.25 319 ASP A O 1
ATOM 2599 N N . ILE A 1 320 ? -22.592 7.528 -3.108 1.00 41.56 320 ILE A N 1
ATOM 2600 C CA . ILE A 1 320 ? -23.756 6.828 -2.559 1.00 41.56 320 ILE A CA 1
ATOM 2601 C C . ILE A 1 320 ? -24.955 7.320 -3.377 1.00 41.56 320 ILE A C 1
ATOM 2603 O O . ILE A 1 320 ? -25.255 8.513 -3.336 1.00 41.56 320 ILE A O 1
ATOM 2607 N N . PRO A 1 321 ? -25.681 6.454 -4.109 1.00 37.25 321 PRO A N 1
ATOM 2608 C CA . PRO A 1 321 ? -26.827 6.883 -4.892 1.00 37.25 321 PRO A CA 1
ATOM 2609 C C . PRO A 1 321 ? -28.003 7.121 -3.941 1.00 37.25 321 PRO A C 1
ATOM 2611 O O . PRO A 1 321 ? -28.894 6.282 -3.819 1.00 37.25 321 PRO A O 1
ATOM 2614 N N . PHE A 1 322 ? -28.009 8.250 -3.239 1.00 39.72 322 PHE A N 1
ATOM 2615 C CA . PHE A 1 322 ? -29.203 8.739 -2.569 1.00 39.72 322 PHE A CA 1
ATOM 2616 C C . PHE A 1 322 ? -29.752 9.914 -3.377 1.00 39.72 322 PHE A C 1
ATOM 2618 O O . PHE A 1 322 ? -29.041 10.857 -3.711 1.00 39.72 322 PHE A O 1
ATOM 2625 N N . SER A 1 323 ? -31.031 9.841 -3.733 1.00 40.91 323 SER A N 1
ATOM 2626 C CA . SER A 1 323 ? -31.778 11.000 -4.211 1.00 40.91 323 SER A CA 1
ATOM 2627 C C . SER A 1 323 ? -32.731 11.409 -3.102 1.00 40.91 323 SER A C 1
ATOM 2629 O O . SER A 1 323 ? -33.578 10.610 -2.693 1.00 40.91 323 SER A O 1
ATOM 2631 N N . TRP A 1 324 ? -32.581 12.630 -2.607 1.00 38.16 324 TRP A N 1
ATOM 2632 C CA . TRP A 1 324 ? -33.491 13.224 -1.638 1.00 38.16 324 TRP A CA 1
ATOM 2633 C C . TRP A 1 324 ? -34.559 14.016 -2.396 1.00 38.16 324 TRP A C 1
ATOM 2635 O O . TRP A 1 324 ? -34.234 14.981 -3.079 1.00 38.16 324 TRP A O 1
ATOM 2645 N N . ASP A 1 325 ? -35.821 13.584 -2.316 1.00 50.75 325 ASP A N 1
ATOM 2646 C CA . ASP A 1 325 ? -36.956 14.243 -2.990 1.00 50.75 325 ASP A CA 1
ATOM 2647 C C . ASP A 1 325 ? -37.713 15.233 -2.088 1.00 50.75 325 ASP A C 1
ATOM 2649 O O . ASP A 1 325 ? -38.812 15.671 -2.413 1.00 50.75 325 ASP A O 1
ATOM 2653 N N . GLY A 1 326 ? -37.126 15.584 -0.940 1.00 46.88 326 GLY A N 1
ATOM 2654 C CA . GLY A 1 326 ? -37.738 16.468 0.050 1.00 46.88 326 GLY A CA 1
ATOM 2655 C C . GLY A 1 326 ? -38.742 15.787 0.986 1.00 46.88 326 GLY A C 1
ATOM 2656 O O . GLY A 1 326 ? -39.221 16.445 1.905 1.00 46.88 326 GLY A O 1
ATOM 2657 N N . SER A 1 327 ? -39.038 14.488 0.823 1.00 46.41 327 SER A N 1
ATOM 2658 C CA . SER A 1 327 ? -40.004 13.788 1.690 1.00 46.41 327 SER A CA 1
ATOM 2659 C C . SER A 1 327 ? -39.562 12.406 2.176 1.00 46.41 327 SER A C 1
ATOM 2661 O O . SER A 1 327 ? -39.893 12.028 3.298 1.00 46.41 327 SER A O 1
ATOM 2663 N N . THR A 1 328 ? -38.771 11.656 1.402 1.00 34.81 328 THR A N 1
ATOM 2664 C CA . THR A 1 328 ? -38.237 10.354 1.841 1.00 34.81 328 THR A CA 1
ATOM 2665 C C . THR A 1 328 ? -36.849 10.067 1.271 1.00 34.81 328 THR A C 1
ATOM 2667 O O . THR A 1 328 ? -36.526 10.427 0.141 1.00 34.81 328 THR A O 1
ATOM 2670 N N . ILE A 1 329 ? -36.006 9.392 2.061 1.00 42.38 329 ILE A N 1
ATOM 2671 C CA . ILE A 1 329 ? -34.724 8.858 1.586 1.00 42.38 329 ILE A CA 1
ATOM 2672 C C . ILE A 1 329 ? -35.015 7.531 0.882 1.00 42.38 329 ILE A C 1
ATOM 2674 O O . ILE A 1 329 ? -35.386 6.550 1.529 1.00 42.38 329 ILE A O 1
ATOM 2678 N N . LYS A 1 330 ? -34.848 7.494 -0.444 1.00 38.56 330 LYS A N 1
ATOM 2679 C CA . LYS A 1 330 ? -34.921 6.254 -1.225 1.00 38.56 330 LYS A CA 1
ATOM 2680 C C . LYS A 1 330 ? -33.521 5.691 -1.430 1.00 38.56 330 LYS A C 1
ATOM 2682 O O . LYS A 1 330 ? -32.658 6.348 -2.009 1.00 38.56 330 LYS A O 1
ATOM 2687 N N . TRP A 1 331 ? -33.326 4.462 -0.965 1.00 36.38 331 TRP A N 1
ATOM 2688 C CA . TRP A 1 331 ? -32.143 3.658 -1.254 1.00 36.38 331 TRP A CA 1
ATOM 2689 C C . TRP A 1 331 ? -32.338 2.988 -2.617 1.00 36.38 331 TRP A C 1
ATOM 2691 O O . TRP A 1 331 ? -33.376 2.356 -2.831 1.00 36.38 331 TRP A O 1
ATOM 2701 N N . LYS A 1 332 ? -31.385 3.158 -3.539 1.00 45.38 332 LYS A N 1
ATOM 2702 C CA . LYS A 1 332 ? -31.331 2.388 -4.790 1.00 45.38 332 LYS A CA 1
ATOM 2703 C C . LYS A 1 332 ? -30.557 1.091 -4.615 1.00 45.38 332 LYS A C 1
ATOM 2705 O O . LYS A 1 332 ? -29.493 1.132 -3.956 1.00 45.38 332 LYS A O 1
#

pLDDT: mean 81.28, std 16.57, range [34.81, 97.94]